Protein AF-A0A166M9Z1-F1 (afdb_monomer_lite)

Radius of gyration: 19.69 Å; chains: 1; bounding box: 48×35×63 Å

pLDDT: mean 79.57, std 14.93, range [31.48, 96.75]

Foldseek 3Di:
DQQAQEDEAEDQPPDPPVPPDDDPEPPLNHAEYEYEQYLECVVCLHYPVPRHQEYAYEHRLPDPRYYYDPSNLVSCQVQAFQEKEWEDDAPQFIKIWGAGPVRRIYIYGGHGNQRVQARPRQQNHQEYEYYNLVSQDPPNDDDERDARANHAYYAYEDQDLDLSQYEHHYANHAEYEYHHDHDPVDDPDQDALVSVLVSCVSHYNYQQLRYEYEYEPDDHDPVRLVVNVVRHVYYDYHHDPDDDPPPDPD

Secondary structure (DSSP, 8-state):
-TT--EEEEES--TT--PPSS--B---TT--EEEEEEESBSHHHHTB-TTT-SEEEEEE-TT-S--B--HHHHHHHHTS-EEEEEEEEETTTEEEEEEEETT--EEEEEEEEHHHHHT-TTGGG--EEEEE-GGGS-TTS---PPPP-TT--EEEEEESS-------EE-TT--EEEEEE---TT-------HHHHHHHHHHHEES-GGG-EEE-TT----HHHHHHHHHHSSEEE-SS-SSTT--S---

Sequence (250 aa):
FPQLRKLVFRGRTSRTSVPAASSFQAPPTLERLEFFDGVDTKFLDSVVHAAVPWVEVHFFKGSHRERMTRHTVQALSAQPAIRVHVHFEPNRRASLKLVDSGGRTRIYSVMFARECLQLPLFSQVTSMAITGLDNVLPGNEPGNFSEMPELEEISIVVQELAALGVGVPCPRLAVFELVISPEPNSILANVSSDDIQRFYDDTVVADPSAVLVRLPGLDLPPDVMADLVLYFADYDIGSSVVPSILPHCI

Organism: NCBI:txid1314781

Structure (mmCIF, N/CA/C/O backbone):
data_AF-A0A166M9Z1-F1
#
_entry.id   AF-A0A166M9Z1-F1
#
loop_
_atom_site.group_PDB
_atom_site.id
_atom_site.type_symbol
_atom_site.label_atom_id
_atom_site.label_alt_id
_atom_site.label_comp_id
_atom_site.label_asym_id
_atom_site.label_entity_id
_atom_site.label_seq_id
_atom_site.pdbx_PDB_ins_code
_atom_site.Cartn_x
_atom_site.Cartn_y
_atom_site.Cartn_z
_atom_site.occupancy
_atom_site.B_iso_or_equiv
_atom_site.auth_seq_id
_atom_site.auth_comp_id
_atom_site.auth_asym_id
_atom_site.auth_atom_id
_atom_site.pdbx_PDB_model_num
ATOM 1 N N . PHE A 1 1 ? -28.341 -0.062 22.622 1.00 59.53 1 PHE A N 1
ATOM 2 C CA . PHE A 1 1 ? -28.437 0.698 21.359 1.00 59.53 1 PHE A CA 1
ATOM 3 C C . PHE A 1 1 ? -28.689 -0.253 20.189 1.00 59.53 1 PHE A C 1
ATOM 5 O O . PHE A 1 1 ? -27.730 -0.718 19.588 1.00 59.53 1 PHE A O 1
ATOM 12 N N . PRO A 1 2 ? -29.947 -0.589 19.864 1.00 62.75 2 PRO A N 1
ATOM 13 C CA . PRO A 1 2 ? -30.245 -1.610 18.851 1.00 62.75 2 PRO A CA 1
ATOM 14 C C . PRO A 1 2 ? -29.847 -1.217 17.417 1.00 62.75 2 PRO A C 1
ATOM 16 O O . PRO A 1 2 ? -29.765 -2.080 16.558 1.00 62.75 2 PRO A O 1
ATOM 19 N N . GLN A 1 3 ? -29.587 0.069 17.155 1.00 83.06 3 GLN A N 1
ATOM 20 C CA . GLN A 1 3 ? -29.341 0.613 15.811 1.00 83.06 3 GLN A CA 1
ATOM 21 C C . GLN A 1 3 ? -28.029 1.409 15.697 1.00 83.06 3 GLN A C 1
ATOM 23 O O . GLN A 1 3 ? -27.866 2.190 14.764 1.00 83.06 3 GLN A O 1
ATOM 28 N N . LEU A 1 4 ? -27.100 1.282 16.652 1.00 82.38 4 LEU A N 1
ATOM 29 C CA . LEU A 1 4 ? -25.850 2.045 16.595 1.00 82.38 4 LEU A CA 1
ATOM 30 C C . LEU A 1 4 ? -24.963 1.523 15.459 1.00 82.38 4 LEU A C 1
ATOM 32 O O . LEU A 1 4 ? -24.309 0.504 15.626 1.00 82.38 4 LEU A O 1
ATOM 36 N N . ARG A 1 5 ? -24.933 2.244 14.333 1.00 88.19 5 ARG A N 1
ATOM 37 C CA . ARG A 1 5 ? -24.136 1.908 13.137 1.00 88.19 5 ARG A CA 1
ATOM 38 C C . ARG A 1 5 ? -22.760 2.566 13.124 1.00 88.19 5 ARG A C 1
ATOM 40 O O . ARG A 1 5 ? -21.807 1.994 12.608 1.00 88.19 5 ARG A O 1
ATOM 47 N N . LYS A 1 6 ? -22.646 3.760 13.711 1.00 90.75 6 LYS A N 1
ATOM 48 C CA . LYS A 1 6 ? -21.422 4.563 13.722 1.00 90.75 6 LYS A CA 1
ATOM 49 C C . LYS A 1 6 ? -21.138 5.092 15.119 1.00 90.75 6 LYS A C 1
ATOM 51 O O . LYS A 1 6 ? -22.034 5.629 15.768 1.00 90.75 6 LYS A O 1
ATOM 56 N N . LEU A 1 7 ? -19.888 4.985 15.547 1.00 86.75 7 LEU A N 1
ATOM 57 C CA . LEU A 1 7 ? -19.404 5.538 16.802 1.00 86.75 7 LEU A CA 1
ATOM 58 C C . LEU A 1 7 ? -18.185 6.416 16.531 1.00 86.75 7 LEU A C 1
ATOM 60 O O . LEU A 1 7 ? -17.245 5.988 15.868 1.00 86.75 7 LEU A O 1
ATOM 64 N N . VAL A 1 8 ? -18.223 7.650 17.031 1.00 87.50 8 VAL A N 1
ATOM 65 C CA . VAL A 1 8 ? -17.156 8.635 16.844 1.00 87.50 8 VAL A CA 1
ATOM 66 C C . VAL A 1 8 ? -16.648 9.073 18.203 1.00 87.50 8 VAL A C 1
ATOM 68 O O . VAL A 1 8 ? -17.415 9.571 19.026 1.00 87.50 8 VAL A O 1
ATOM 71 N N . PHE A 1 9 ? -15.347 8.935 18.409 1.00 82.06 9 PHE A N 1
ATOM 72 C CA . PHE A 1 9 ? -14.647 9.456 19.570 1.00 82.06 9 PHE A CA 1
ATOM 73 C C . PHE A 1 9 ? -13.738 10.599 19.137 1.00 82.06 9 PHE A C 1
ATOM 75 O O . PHE A 1 9 ? -12.937 10.457 18.215 1.00 82.06 9 PHE A O 1
ATOM 82 N N . ARG A 1 10 ? -13.861 11.742 19.813 1.00 79.12 10 ARG A N 1
ATOM 83 C CA . ARG A 1 10 ? -13.003 12.911 19.607 1.00 79.12 10 ARG A CA 1
ATOM 84 C C . ARG A 1 10 ? -12.429 13.341 20.943 1.00 79.12 10 ARG A C 1
ATOM 86 O O . ARG A 1 10 ? -13.187 13.552 21.889 1.00 79.12 10 ARG A O 1
ATOM 93 N N . GLY A 1 11 ? -11.115 13.501 21.020 1.00 63.12 11 GLY A N 1
ATOM 94 C CA . GLY A 1 11 ? -10.490 14.116 22.183 1.00 63.12 11 GLY A CA 1
ATOM 95 C C . GLY A 1 11 ? -9.017 13.779 22.316 1.00 63.12 11 GLY A C 1
ATOM 96 O O . GLY A 1 11 ? -8.605 12.653 22.060 1.00 63.12 11 GLY A O 1
ATOM 97 N N . ARG A 1 12 ? -8.234 14.752 22.801 1.00 59.22 12 ARG A N 1
ATOM 98 C CA . ARG A 1 12 ? -6.823 14.554 23.150 1.00 59.22 12 ARG A CA 1
ATOM 99 C C . ARG A 1 12 ? -6.716 13.552 24.293 1.00 59.22 12 ARG A C 1
ATOM 101 O O . ARG A 1 12 ? -6.798 13.922 25.466 1.00 59.22 12 ARG A O 1
ATOM 108 N N . THR A 1 13 ? -6.485 12.288 23.976 1.00 54.66 13 THR A N 1
ATOM 109 C CA . THR A 1 13 ? -6.240 11.247 24.977 1.00 54.66 13 THR A CA 1
ATOM 110 C C . THR A 1 13 ? -4.797 11.325 25.482 1.00 54.66 13 THR A C 1
ATOM 112 O O . THR A 1 13 ? -4.009 10.399 25.324 1.00 54.66 13 THR A O 1
ATOM 115 N N . SER A 1 14 ? -4.407 12.449 26.091 1.00 47.22 14 SER A N 1
ATOM 116 C CA . SER A 1 14 ? -3.073 12.603 26.696 1.00 47.22 14 SER A CA 1
ATOM 117 C C . SER A 1 14 ? -2.909 11.769 27.976 1.00 47.22 14 SER A C 1
ATOM 119 O O . SER A 1 14 ? -1.787 11.527 28.420 1.00 47.22 14 SER A O 1
ATOM 121 N N . ARG A 1 15 ? -4.026 11.326 28.576 1.00 45.59 15 ARG A N 1
ATOM 122 C CA . ARG A 1 15 ? -4.086 10.574 29.838 1.00 45.59 15 ARG A CA 1
ATOM 123 C C . ARG A 1 15 ? -5.240 9.574 29.882 1.00 45.59 15 ARG A C 1
ATOM 125 O O . ARG A 1 15 ? -5.974 9.504 30.863 1.00 45.59 15 ARG A O 1
ATOM 132 N N . THR A 1 16 ? -5.409 8.763 28.848 1.00 45.53 16 THR A N 1
ATOM 133 C CA . THR A 1 16 ? -6.217 7.550 28.995 1.00 45.53 16 THR A CA 1
ATOM 134 C C . THR A 1 16 ? -5.401 6.508 29.754 1.00 45.53 16 THR A C 1
ATOM 136 O O . THR A 1 16 ? -4.854 5.560 29.195 1.00 45.53 16 THR A O 1
ATOM 139 N N . SER A 1 17 ? -5.364 6.643 31.079 1.00 43.38 17 SER A N 1
ATOM 140 C CA . SER A 1 17 ? -5.440 5.462 31.936 1.00 43.38 17 SER A CA 1
ATOM 141 C C . SER A 1 17 ? -6.844 4.874 31.762 1.00 43.38 17 SER A C 1
ATOM 143 O O . SER A 1 17 ? -7.670 4.934 32.668 1.00 43.38 17 SER A O 1
ATOM 145 N N . VAL A 1 18 ? -7.159 4.391 30.554 1.00 45.62 18 VAL A N 1
ATOM 146 C CA . VAL A 1 18 ? -8.272 3.461 30.389 1.00 45.62 18 VAL A CA 1
ATOM 147 C C . VAL A 1 18 ? -7.838 2.262 31.225 1.00 45.62 18 VAL A C 1
ATOM 149 O O . VAL A 1 18 ? -6.736 1.757 30.985 1.00 45.62 18 VAL A O 1
ATOM 152 N N . PRO A 1 19 ? -8.594 1.885 32.269 1.00 42.00 19 PRO A N 1
ATOM 153 C CA . PRO A 1 19 ? -8.246 0.730 33.075 1.00 42.00 19 PRO A CA 1
ATOM 154 C C . PRO A 1 19 ? -8.015 -0.438 32.120 1.00 42.00 19 PRO A C 1
ATOM 156 O O . PRO A 1 19 ? -8.837 -0.695 31.239 1.00 42.00 19 PRO A O 1
ATOM 159 N N . ALA A 1 20 ? -6.857 -1.083 32.228 1.00 42.12 20 ALA A N 1
ATOM 160 C CA . ALA A 1 20 ? -6.602 -2.282 31.457 1.00 42.12 20 ALA A CA 1
ATOM 161 C C . ALA A 1 20 ? -7.693 -3.321 31.775 1.00 42.12 20 ALA A C 1
ATOM 163 O O . ALA A 1 20 ? -8.049 -3.504 32.937 1.00 42.12 20 ALA A O 1
ATOM 164 N N . ALA A 1 21 ? -8.150 -3.999 30.718 1.00 41.72 21 ALA A N 1
ATOM 165 C CA . ALA A 1 21 ? -9.112 -5.102 30.673 1.00 41.72 21 ALA A CA 1
ATOM 166 C C . ALA A 1 21 ? -10.618 -4.747 30.748 1.00 41.72 21 ALA A C 1
ATOM 168 O O . ALA A 1 21 ? -11.168 -4.440 31.799 1.00 41.72 21 ALA A O 1
ATOM 169 N N . SER A 1 22 ? -11.296 -4.978 29.609 1.00 46.09 22 SER A N 1
ATOM 170 C CA . SER A 1 22 ? -12.754 -5.103 29.391 1.00 46.09 22 SER A CA 1
ATOM 171 C C . SER A 1 22 ? -13.584 -3.819 29.591 1.00 46.09 22 SER A C 1
ATOM 173 O O . SER A 1 22 ? -13.623 -3.225 30.656 1.00 46.09 22 SER A O 1
ATOM 175 N N . SER A 1 23 ? -14.347 -3.322 28.614 1.00 56.75 23 SER A N 1
ATOM 176 C CA . SER A 1 23 ? -15.583 -3.990 28.181 1.00 56.75 23 SER A CA 1
ATOM 177 C C . SER A 1 23 ? -16.360 -3.165 27.134 1.00 56.75 23 SER A C 1
ATOM 179 O O . SER A 1 23 ? -17.592 -3.161 27.150 1.00 56.75 23 SER A O 1
ATOM 181 N N . PHE A 1 24 ? -15.699 -2.465 26.196 1.00 64.31 24 PHE A N 1
ATOM 182 C CA . PHE A 1 24 ? -16.458 -1.989 25.033 1.00 64.31 24 PHE A CA 1
ATOM 183 C C . PHE A 1 24 ? -16.720 -3.169 24.093 1.00 64.31 24 PHE A C 1
ATOM 185 O O . PHE A 1 24 ? -15.973 -3.443 23.152 1.00 64.31 24 PHE A O 1
ATOM 192 N N . GLN A 1 25 ? -17.796 -3.899 24.379 1.00 70.56 25 GLN A N 1
ATOM 193 C CA . GLN A 1 25 ? -18.381 -4.823 23.425 1.00 70.56 25 GLN A CA 1
ATOM 194 C C . GLN A 1 25 ? -19.093 -3.986 22.369 1.00 70.56 25 GLN A C 1
ATOM 196 O O . GLN A 1 25 ? -20.186 -3.465 22.603 1.00 70.56 25 GLN A O 1
ATOM 201 N N . ALA A 1 26 ? -18.434 -3.825 21.220 1.00 72.94 26 ALA A N 1
ATOM 202 C CA . ALA A 1 26 ? -19.067 -3.247 20.049 1.00 72.94 26 ALA A CA 1
ATOM 203 C C . ALA A 1 26 ? -20.385 -3.998 19.800 1.00 72.94 26 ALA A C 1
ATOM 205 O O . ALA A 1 26 ? -20.365 -5.231 19.712 1.00 72.94 26 ALA A O 1
ATOM 206 N N . PRO A 1 27 ? -21.536 -3.305 19.738 1.00 79.44 27 PRO A N 1
ATOM 207 C CA . PRO A 1 27 ? -22.777 -3.982 19.413 1.00 79.44 27 PRO A CA 1
ATOM 208 C C . PRO A 1 27 ? -22.642 -4.603 18.015 1.00 79.44 27 PRO A C 1
ATOM 210 O O . PRO A 1 27 ? -21.972 -4.020 17.164 1.00 79.44 27 PRO A O 1
ATOM 213 N N . PRO A 1 28 ? -23.300 -5.742 17.735 1.00 81.81 28 PRO A N 1
ATOM 214 C CA . PRO A 1 28 ? -23.196 -6.420 16.438 1.00 81.81 28 PRO A CA 1
ATOM 215 C C . PRO A 1 28 ? -23.697 -5.565 15.263 1.00 81.81 28 PRO A C 1
ATOM 217 O O . PRO A 1 28 ? -23.468 -5.897 14.108 1.00 81.81 28 PRO A O 1
ATOM 220 N N . THR A 1 29 ? -24.396 -4.467 15.553 1.00 86.44 29 THR A N 1
ATOM 221 C CA . THR A 1 29 ? -24.865 -3.488 14.572 1.00 86.44 29 THR A CA 1
ATOM 222 C C . THR A 1 29 ? -23.859 -2.377 14.272 1.00 86.44 29 THR A C 1
ATOM 224 O O . THR A 1 29 ? -24.122 -1.583 13.372 1.00 86.44 29 THR A O 1
ATOM 227 N N . LEU A 1 30 ? -22.728 -2.302 14.986 1.00 87.69 30 LEU A N 1
ATOM 228 C CA . LEU A 1 30 ? -21.706 -1.280 14.769 1.00 87.69 30 LEU A CA 1
ATOM 229 C C . LEU A 1 30 ? -20.893 -1.592 13.512 1.00 87.69 30 LEU A C 1
ATOM 231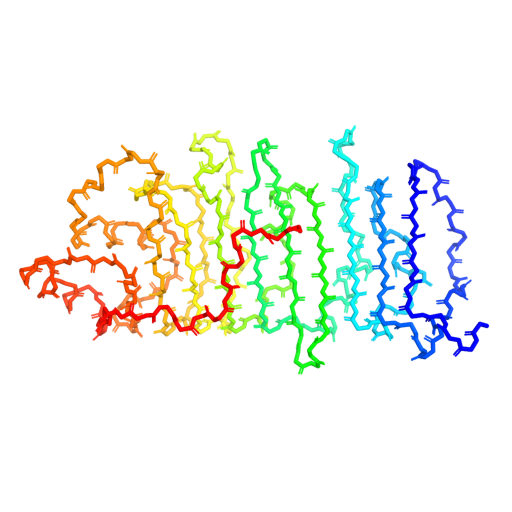 O O . LEU A 1 30 ? -20.112 -2.537 13.476 1.00 87.69 30 LEU A O 1
ATOM 235 N N . GLU A 1 31 ? -21.041 -0.747 12.500 1.00 90.62 31 GLU A N 1
ATOM 236 C CA . GLU A 1 31 ? -20.363 -0.878 11.210 1.00 90.62 31 GLU A CA 1
ATOM 237 C C . GLU A 1 31 ? -19.078 -0.052 11.150 1.00 90.62 31 GLU A C 1
ATOM 239 O O . GLU A 1 31 ? -18.106 -0.469 10.519 1.00 90.62 31 GLU A O 1
ATOM 244 N N . ARG A 1 32 ? -19.067 1.112 11.816 1.00 91.31 32 ARG A N 1
ATOM 245 C CA . ARG A 1 32 ? -17.982 2.093 11.729 1.00 91.31 32 ARG A CA 1
ATOM 246 C C . ARG A 1 32 ? -17.581 2.661 13.085 1.00 91.31 32 ARG A C 1
ATOM 248 O O . ARG A 1 32 ? -18.421 3.153 13.840 1.00 91.31 32 ARG A O 1
ATOM 255 N N . LEU A 1 33 ? -16.281 2.656 13.355 1.00 89.38 33 LEU A N 1
ATOM 256 C CA . LEU A 1 33 ? -15.657 3.286 14.513 1.00 89.38 33 LEU A CA 1
ATOM 257 C C . LEU A 1 33 ? -14.614 4.301 14.043 1.00 89.38 33 LEU A C 1
ATOM 259 O O . LEU A 1 33 ? -13.686 3.938 13.328 1.00 89.38 33 LEU A O 1
ATOM 263 N N . GLU A 1 34 ? -14.749 5.551 14.468 1.00 89.69 34 GLU A N 1
ATOM 264 C CA . GLU A 1 34 ? -13.791 6.617 14.165 1.00 89.69 34 GLU A CA 1
ATOM 265 C C . GLU A 1 34 ? -13.207 7.185 15.455 1.00 89.69 34 GLU A C 1
ATOM 267 O O . GLU A 1 34 ? -13.943 7.503 16.397 1.00 89.69 34 GLU A O 1
ATOM 272 N N . PHE A 1 35 ? -11.891 7.348 15.488 1.00 86.50 35 PHE A N 1
ATOM 273 C CA . PHE A 1 35 ? -11.167 7.929 16.607 1.00 86.50 35 PHE A CA 1
ATOM 274 C C . PHE A 1 35 ? -10.281 9.078 16.128 1.00 86.50 35 PHE A C 1
ATOM 276 O O . PHE A 1 35 ? -9.377 8.880 15.323 1.00 86.50 35 PHE A O 1
ATOM 283 N N . PHE A 1 36 ? -10.541 10.282 16.632 1.00 85.50 36 PHE A N 1
ATOM 284 C CA . PHE A 1 36 ? -9.834 11.503 16.253 1.00 85.50 36 PHE A CA 1
ATOM 285 C C . PHE A 1 36 ? -9.022 12.074 17.412 1.00 85.50 36 PHE A C 1
ATOM 287 O O . PHE A 1 36 ? -9.448 12.021 18.570 1.00 85.50 36 PHE A O 1
ATOM 294 N N . ASP A 1 37 ? -7.900 12.704 17.059 1.00 79.62 37 ASP A N 1
ATOM 295 C CA . ASP A 1 37 ? -6.966 13.362 17.978 1.00 79.62 37 ASP A CA 1
ATOM 296 C C . ASP A 1 37 ? -6.363 12.407 19.023 1.00 79.62 37 ASP A C 1
ATOM 298 O O . ASP A 1 37 ? -6.013 12.801 20.143 1.00 79.62 37 ASP A O 1
ATOM 302 N N . GLY A 1 38 ? -6.214 11.139 18.637 1.00 75.38 38 GLY A N 1
ATOM 303 C CA . GLY A 1 38 ? -5.582 10.109 19.447 1.00 75.38 38 GLY A CA 1
ATOM 304 C C . GLY A 1 38 ? -4.067 10.268 19.498 1.00 75.38 38 GLY A C 1
ATOM 305 O O . GLY A 1 38 ? -3.425 10.547 18.490 1.00 75.38 38 GLY A O 1
ATOM 306 N N . VAL A 1 39 ? -3.467 10.059 20.670 1.00 77.62 39 VAL A N 1
ATOM 307 C CA . VAL A 1 39 ? -1.996 9.980 20.786 1.00 77.62 39 VAL A CA 1
ATOM 308 C C . VAL A 1 39 ? -1.492 8.555 20.535 1.00 77.62 39 VAL A C 1
ATOM 310 O O . VAL A 1 39 ? -0.362 8.377 20.103 1.00 77.62 39 VAL A O 1
ATOM 313 N N . ASP A 1 40 ? -2.311 7.537 20.796 1.00 77.62 40 ASP A N 1
ATOM 314 C CA . ASP A 1 40 ? -2.008 6.131 20.527 1.00 77.62 40 ASP A CA 1
ATOM 315 C C . ASP A 1 40 ? -3.298 5.337 20.249 1.00 77.62 40 ASP A C 1
ATOM 317 O O . ASP A 1 40 ? -4.405 5.873 20.335 1.00 77.62 40 ASP A O 1
ATOM 321 N N . THR A 1 41 ? -3.167 4.052 19.917 1.00 79.62 41 THR A N 1
ATOM 322 C CA . THR A 1 41 ? -4.307 3.153 19.667 1.00 79.62 41 THR A CA 1
ATOM 323 C C . THR A 1 41 ? -4.790 2.397 20.911 1.00 79.62 41 THR A C 1
ATOM 325 O O . THR A 1 41 ? -5.536 1.435 20.773 1.00 79.62 41 THR A O 1
ATOM 328 N N . LYS A 1 42 ? -4.449 2.800 22.148 1.00 78.31 42 LYS A N 1
ATOM 329 C CA . LYS A 1 42 ? -4.868 2.048 23.359 1.00 78.31 42 LYS A CA 1
ATOM 330 C C . LYS A 1 42 ? -6.375 1.886 23.492 1.00 78.31 42 LYS A C 1
ATOM 332 O O . LYS A 1 42 ? -6.847 0.900 24.046 1.00 78.31 42 LYS A O 1
ATOM 337 N N . PHE A 1 43 ? -7.138 2.862 23.003 1.00 75.69 43 PHE A N 1
ATOM 338 C CA . PHE A 1 43 ? -8.591 2.754 22.959 1.00 75.69 43 PHE A CA 1
ATOM 339 C C . PHE A 1 43 ? -9.033 1.520 22.155 1.00 75.69 43 PHE A C 1
ATOM 341 O O . PHE A 1 43 ? -9.909 0.776 22.595 1.00 75.69 43 PHE A O 1
ATOM 348 N N . LEU A 1 44 ? -8.366 1.253 21.031 1.00 76.75 44 LEU A N 1
ATOM 349 C CA . LEU A 1 44 ? -8.626 0.093 20.188 1.00 76.75 44 LEU A CA 1
ATOM 350 C C . LEU A 1 44 ? -8.277 -1.230 20.872 1.00 76.75 44 LEU A C 1
ATOM 352 O O . LEU A 1 44 ? -8.971 -2.210 20.638 1.00 76.75 44 LEU A O 1
ATOM 356 N N . ASP A 1 45 ? -7.289 -1.251 21.771 1.00 74.44 45 ASP A N 1
ATOM 357 C CA . ASP A 1 45 ? -6.959 -2.447 22.564 1.00 74.44 45 ASP A CA 1
ATOM 358 C C . ASP A 1 45 ? -8.106 -2.862 23.503 1.00 74.44 45 ASP A C 1
ATOM 360 O O . ASP A 1 45 ? -8.207 -4.020 23.904 1.00 74.44 45 ASP A O 1
ATOM 364 N N . SER A 1 46 ? -8.977 -1.913 23.866 1.00 67.50 46 SER A N 1
ATOM 365 C CA . SER A 1 46 ? -10.163 -2.157 24.700 1.00 67.50 46 SER A CA 1
ATOM 366 C C . SER A 1 46 ? -11.426 -2.491 23.898 1.00 67.50 46 SER A C 1
ATOM 368 O O . SER A 1 46 ? -12.433 -2.913 24.475 1.00 67.50 46 SER A O 1
ATOM 370 N N . VAL A 1 47 ? -11.374 -2.308 22.577 1.00 68.75 47 VAL A N 1
ATOM 371 C CA . VAL A 1 47 ? -12.450 -2.611 21.632 1.00 68.75 47 VAL A CA 1
ATOM 372 C C . VAL A 1 47 ? -12.157 -3.977 21.021 1.00 68.75 47 VAL A C 1
ATOM 374 O O . VAL A 1 47 ? -11.012 -4.308 20.726 1.00 68.75 47 VAL A O 1
ATOM 377 N N . VAL A 1 48 ? -13.186 -4.789 20.777 1.00 67.88 48 VAL A N 1
ATOM 378 C CA . VAL A 1 48 ? -12.999 -6.022 20.001 1.00 67.88 48 VAL A CA 1
ATOM 379 C C . VAL A 1 48 ? -12.662 -5.632 18.562 1.00 67.88 48 VAL A C 1
ATOM 381 O O . VAL A 1 48 ? -13.551 -5.419 17.738 1.00 67.88 48 VAL A O 1
ATOM 384 N N . HIS A 1 49 ? -11.364 -5.526 18.271 1.00 61.81 49 HIS A N 1
ATOM 385 C CA . HIS A 1 49 ? -10.817 -5.047 17.002 1.00 61.81 49 HIS A CA 1
ATOM 386 C C . HIS A 1 49 ? -11.390 -5.794 15.794 1.00 61.81 49 HIS A C 1
ATOM 388 O O . HIS A 1 49 ? -11.528 -5.229 14.716 1.00 61.81 49 HIS A O 1
ATOM 394 N N . ALA A 1 50 ? -11.758 -7.061 15.988 1.00 63.66 50 ALA A N 1
ATOM 395 C CA . ALA A 1 50 ? -12.329 -7.924 14.967 1.00 63.66 50 ALA A CA 1
ATOM 396 C C . ALA A 1 50 ? -13.821 -7.675 14.675 1.00 63.66 50 ALA A C 1
ATOM 398 O O . ALA A 1 50 ? -14.281 -8.045 13.597 1.00 63.66 50 ALA A O 1
ATOM 399 N N . ALA A 1 51 ? -14.573 -7.091 15.613 1.00 74.50 51 ALA A N 1
ATOM 400 C CA . ALA A 1 51 ? -16.035 -7.043 15.557 1.00 74.50 51 ALA A CA 1
ATOM 401 C C . ALA A 1 51 ? -16.583 -5.911 14.675 1.00 74.50 51 ALA A C 1
ATOM 403 O O . ALA A 1 51 ? -17.712 -6.006 14.208 1.00 74.50 51 ALA A O 1
ATOM 404 N N . VAL A 1 52 ? -15.800 -4.852 14.447 1.00 86.38 52 VAL A N 1
ATOM 405 C CA . VAL A 1 52 ? -16.236 -3.682 13.670 1.00 86.38 52 VAL A CA 1
ATOM 406 C C . VAL A 1 52 ? -15.691 -3.777 12.239 1.00 86.38 52 VAL A C 1
ATOM 408 O O . VAL A 1 52 ? -14.472 -3.866 12.070 1.00 86.38 52 VAL A O 1
ATOM 411 N N . PRO A 1 53 ? -16.534 -3.748 11.193 1.00 89.12 53 PRO A N 1
ATOM 412 C CA . PRO A 1 53 ? -16.088 -3.803 9.801 1.00 89.12 53 PRO A CA 1
ATOM 413 C C . PRO A 1 53 ? -15.136 -2.671 9.407 1.00 89.12 53 PRO A C 1
ATOM 415 O O . PRO A 1 53 ? -14.111 -2.938 8.781 1.00 89.12 53 PRO A O 1
ATOM 418 N N . TRP A 1 54 ? -15.411 -1.435 9.827 1.00 91.50 54 TRP A N 1
ATOM 419 C CA . TRP A 1 54 ? -14.608 -0.254 9.505 1.00 91.50 54 TRP A CA 1
ATOM 420 C C . TRP A 1 54 ? -14.073 0.421 10.767 1.00 91.50 54 TRP A C 1
ATOM 422 O O . TRP A 1 54 ? -14.849 0.850 11.623 1.00 91.50 54 TRP A O 1
ATOM 432 N N . VAL A 1 55 ? -12.754 0.571 10.870 1.00 89.75 55 VAL A N 1
ATOM 433 C CA . VAL A 1 55 ? -12.114 1.340 11.949 1.00 89.75 55 VAL A CA 1
ATOM 434 C C . VAL A 1 55 ? -11.180 2.369 11.343 1.00 89.75 55 VAL A C 1
ATOM 436 O O . VAL A 1 55 ? -10.389 2.048 10.463 1.00 89.75 55 VAL A O 1
ATOM 439 N N . GLU A 1 56 ? -11.252 3.590 11.845 1.00 90.50 56 GLU A N 1
ATOM 440 C CA . GLU A 1 56 ? -10.449 4.710 11.383 1.00 90.50 56 GLU A CA 1
ATOM 441 C C . GLU A 1 56 ? -9.879 5.471 12.578 1.00 90.50 56 GLU A C 1
ATOM 443 O O . GLU A 1 56 ? -10.587 5.775 13.542 1.00 90.50 56 GLU A O 1
ATOM 448 N N . VAL A 1 57 ? -8.579 5.738 12.531 1.00 87.81 57 VAL A N 1
ATOM 449 C CA . VAL A 1 57 ? -7.829 6.423 13.578 1.00 87.81 57 VAL A CA 1
ATOM 450 C C . VAL A 1 57 ? -7.045 7.561 12.957 1.00 87.81 57 VAL A C 1
ATOM 452 O O . VAL A 1 57 ? -6.167 7.333 12.131 1.00 87.81 57 VAL A O 1
ATOM 455 N N . HIS A 1 58 ? -7.301 8.776 13.423 1.00 86.81 58 HIS A N 1
ATOM 456 C CA . HIS A 1 58 ? -6.522 9.953 13.074 1.00 86.81 58 HIS A CA 1
ATOM 457 C C . HIS A 1 58 ? -5.663 10.346 14.270 1.00 86.81 58 HIS A C 1
ATOM 459 O O . HIS A 1 58 ? -6.177 10.799 15.304 1.00 86.81 58 HIS A O 1
ATOM 465 N N . PHE A 1 59 ? -4.350 10.166 14.132 1.00 82.94 59 PHE A N 1
ATOM 466 C CA . PHE A 1 59 ? -3.415 10.548 15.178 1.00 82.94 59 PHE A CA 1
ATOM 467 C C . PHE A 1 59 ? -3.307 12.073 15.297 1.00 82.94 59 PHE A C 1
ATOM 469 O O . PHE A 1 59 ? -3.387 12.824 14.321 1.00 82.94 59 PHE A O 1
ATOM 476 N N . PHE A 1 60 ? -3.116 12.547 16.525 1.00 79.38 60 PHE A N 1
ATOM 477 C CA . PHE A 1 60 ? -2.924 13.962 16.806 1.00 79.38 60 PHE A CA 1
ATOM 478 C C . PHE A 1 60 ? -1.555 14.432 16.297 1.00 79.38 60 PHE A C 1
ATOM 480 O O . PHE A 1 60 ? -0.544 14.134 16.922 1.00 79.38 60 PHE A O 1
ATOM 487 N N . LYS A 1 61 ? -1.548 15.251 15.234 1.00 73.56 61 LYS A N 1
ATOM 488 C CA . LYS A 1 61 ? -0.357 15.803 14.544 1.00 73.56 61 LYS A CA 1
ATOM 489 C C . LYS A 1 61 ? 0.717 16.429 15.446 1.00 73.56 61 LYS A C 1
ATOM 491 O O . LYS A 1 61 ? 1.875 16.502 15.043 1.00 73.56 61 LYS A O 1
ATOM 496 N N . GLY A 1 62 ? 0.324 16.953 16.608 1.00 70.19 62 GLY A N 1
ATOM 497 C CA . GLY A 1 62 ? 1.200 17.694 17.519 1.00 70.19 62 GLY A CA 1
ATOM 498 C C . GLY A 1 62 ? 1.890 16.844 18.587 1.00 70.19 62 GLY A C 1
ATOM 499 O O . GLY A 1 62 ? 2.385 17.409 19.562 1.00 70.19 62 GLY A O 1
ATOM 500 N N . SER A 1 63 ? 1.864 15.515 18.481 1.00 65.12 63 SER A N 1
ATOM 501 C CA . SER A 1 63 ? 2.583 14.631 19.395 1.00 65.12 63 SER A CA 1
ATOM 502 C C . SER A 1 63 ? 3.928 14.198 18.781 1.00 65.12 63 SER A C 1
ATOM 504 O O . SER A 1 63 ? 4.239 14.450 17.624 1.00 65.12 63 SER A O 1
ATOM 506 N N . HIS A 1 64 ? 4.782 13.593 19.601 1.00 64.19 64 HIS A N 1
ATOM 507 C CA . HIS A 1 64 ? 5.959 12.840 19.139 1.00 64.19 64 HIS A CA 1
ATOM 508 C C . HIS A 1 64 ? 5.873 11.370 19.564 1.00 64.19 64 HIS A C 1
ATOM 510 O O . HIS A 1 64 ? 6.861 10.640 19.570 1.00 64.19 64 HIS A O 1
ATOM 516 N N . ARG A 1 65 ? 4.695 10.960 20.039 1.00 61.81 65 ARG A N 1
ATOM 517 C CA . ARG A 1 65 ? 4.405 9.630 20.580 1.00 61.81 65 ARG A CA 1
ATOM 518 C C . ARG A 1 65 ? 3.273 8.944 19.819 1.00 61.81 65 ARG A C 1
ATOM 520 O O . ARG A 1 65 ? 2.725 7.988 20.360 1.00 61.81 65 ARG A O 1
ATOM 527 N N . GLU A 1 66 ? 2.902 9.450 18.639 1.00 63.78 66 GLU A N 1
ATOM 528 C CA . GLU A 1 66 ? 1.912 8.814 17.767 1.00 63.78 66 GLU A CA 1
ATOM 529 C C . GLU A 1 66 ? 2.391 7.421 17.425 1.00 63.78 66 GLU A C 1
ATOM 531 O O . GLU A 1 66 ? 3.388 7.281 16.725 1.00 63.78 66 GLU A O 1
ATOM 536 N N . ARG A 1 67 ? 1.706 6.412 17.960 1.00 68.81 67 ARG A N 1
ATOM 537 C CA . ARG A 1 67 ? 2.068 5.028 17.697 1.00 68.81 67 ARG A CA 1
ATOM 538 C C . ARG A 1 67 ? 0.886 4.093 17.755 1.00 68.81 67 ARG A C 1
ATOM 540 O O . ARG A 1 67 ? -0.040 4.270 18.560 1.00 68.81 67 ARG A O 1
ATOM 547 N N . MET A 1 68 ? 0.983 3.031 16.977 1.00 84.00 68 MET A N 1
ATOM 548 C CA . MET A 1 68 ? 0.185 1.841 17.208 1.00 84.00 68 MET A CA 1
ATOM 549 C C . MET A 1 68 ? 0.713 1.145 18.464 1.00 84.00 68 MET A C 1
ATOM 551 O O . MET A 1 68 ? 1.917 0.996 18.686 1.00 84.00 68 MET A O 1
ATOM 555 N N . THR A 1 69 ? -0.183 0.735 19.350 1.00 84.19 69 THR A N 1
ATOM 556 C CA . THR A 1 69 ? 0.206 -0.067 20.508 1.00 84.19 69 THR A CA 1
ATOM 557 C C . THR A 1 69 ? 0.596 -1.471 20.056 1.00 84.19 69 THR A C 1
ATOM 559 O O . THR A 1 69 ? 0.128 -1.983 19.038 1.00 84.19 69 THR A O 1
ATOM 562 N N . ARG A 1 70 ? 1.428 -2.147 20.857 1.00 84.06 70 ARG A N 1
ATOM 563 C CA . ARG A 1 70 ? 1.823 -3.538 20.583 1.00 84.06 70 ARG A CA 1
ATOM 564 C C . ARG A 1 70 ? 0.619 -4.474 20.453 1.00 84.06 70 ARG A C 1
ATOM 566 O O . ARG A 1 70 ? 0.653 -5.371 19.624 1.00 84.06 70 ARG A O 1
ATOM 573 N N . HIS A 1 71 ? -0.433 -4.258 21.243 1.00 82.69 71 HIS A N 1
ATOM 574 C CA . HIS A 1 71 ? -1.651 -5.067 21.186 1.00 82.69 71 HIS A CA 1
ATOM 575 C C . HIS A 1 71 ? -2.437 -4.843 19.895 1.00 82.69 71 HIS A C 1
ATOM 577 O O . HIS A 1 71 ? -2.841 -5.820 19.271 1.00 82.69 71 HIS A O 1
ATOM 583 N N . THR A 1 72 ? -2.588 -3.593 19.446 1.00 84.75 72 THR A N 1
ATOM 584 C CA . THR A 1 72 ? -3.208 -3.297 18.148 1.00 84.75 72 THR A CA 1
ATOM 585 C C . THR A 1 72 ? -2.422 -3.956 17.012 1.00 84.75 72 THR A C 1
ATOM 587 O O . THR A 1 72 ? -3.019 -4.608 16.160 1.00 84.75 72 THR A O 1
ATOM 590 N N . VAL A 1 73 ? -1.086 -3.866 17.028 1.00 85.75 73 VAL A N 1
ATOM 591 C CA . VAL A 1 73 ? -0.231 -4.540 16.034 1.00 85.75 73 VAL A CA 1
ATOM 592 C C . VAL A 1 73 ? -0.430 -6.058 16.075 1.00 85.75 73 VAL A C 1
ATOM 594 O O . VAL A 1 73 ? -0.681 -6.657 15.039 1.00 85.75 73 VAL A O 1
ATOM 597 N N . GLN A 1 74 ? -0.412 -6.684 17.255 1.00 83.69 74 GLN A N 1
ATOM 598 C CA . GLN A 1 74 ? -0.666 -8.126 17.398 1.00 83.69 74 GLN A CA 1
ATOM 599 C C . GLN A 1 74 ? -2.048 -8.539 16.876 1.00 83.69 74 GLN A C 1
ATOM 601 O O . GLN A 1 74 ? -2.171 -9.565 16.211 1.00 83.69 74 GLN A O 1
ATOM 606 N N . ALA A 1 75 ? -3.085 -7.747 17.158 1.00 81.06 75 ALA A N 1
ATOM 607 C CA . ALA A 1 75 ? -4.441 -8.017 16.692 1.00 81.06 75 ALA A CA 1
ATOM 608 C C . ALA A 1 75 ? -4.544 -7.947 15.162 1.00 81.06 75 ALA A C 1
ATOM 610 O O . ALA A 1 75 ? -5.217 -8.779 14.557 1.00 81.06 75 ALA A O 1
ATOM 611 N N . LEU A 1 76 ? -3.856 -6.986 14.541 1.00 82.25 76 LEU A N 1
ATOM 612 C CA . LEU A 1 76 ? -3.766 -6.877 13.086 1.00 82.25 76 LEU A CA 1
ATOM 613 C C . LEU A 1 76 ? -2.923 -8.007 12.481 1.00 82.25 76 LEU A C 1
ATOM 615 O O . LEU A 1 76 ? -3.306 -8.556 11.459 1.00 82.25 76 LEU 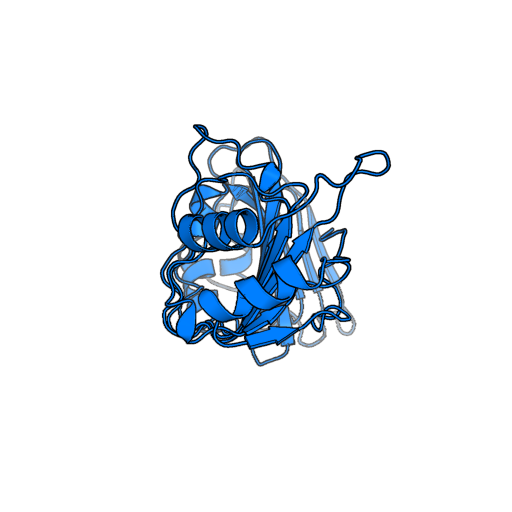A O 1
ATOM 619 N N . SER A 1 77 ? -1.831 -8.427 13.125 1.00 81.56 77 SER A N 1
ATOM 620 C CA . SER A 1 77 ? -1.044 -9.587 12.676 1.00 81.56 77 SER A CA 1
ATOM 621 C C . SER A 1 77 ? -1.840 -10.896 12.738 1.00 81.56 77 SER A C 1
ATOM 623 O O . SER A 1 77 ? -1.640 -11.773 11.905 1.00 81.56 77 SER A O 1
ATOM 625 N N . ALA A 1 78 ? -2.744 -11.043 13.712 1.00 79.88 78 ALA A N 1
ATOM 626 C CA . ALA A 1 78 ? -3.626 -12.207 13.826 1.00 79.88 78 ALA A CA 1
ATOM 627 C C . ALA A 1 78 ? -4.757 -12.216 12.780 1.00 79.88 78 ALA A C 1
ATOM 629 O O . ALA A 1 78 ? -5.400 -13.245 12.572 1.00 79.88 78 ALA A O 1
ATOM 630 N N . GLN A 1 79 ? -5.029 -11.070 12.154 1.00 78.56 79 GLN A N 1
ATOM 631 C CA . GLN A 1 79 ? -6.038 -10.885 11.110 1.00 78.56 79 GLN A CA 1
ATOM 632 C C . GLN A 1 79 ? -5.404 -10.128 9.940 1.00 78.56 79 GLN A C 1
ATOM 634 O O . GLN A 1 79 ? -5.689 -8.947 9.733 1.00 78.56 79 GLN A O 1
ATOM 639 N N . PRO A 1 80 ? -4.486 -10.807 9.239 1.00 77.88 80 PRO A N 1
ATOM 640 C CA . PRO A 1 80 ? -3.549 -10.194 8.317 1.00 77.88 80 PRO A CA 1
ATOM 641 C C . PRO A 1 80 ? -4.269 -9.457 7.191 1.00 77.88 80 PRO A C 1
ATOM 643 O O . PRO A 1 80 ? -5.267 -9.930 6.639 1.00 77.88 80 PRO A O 1
ATOM 646 N N . ALA A 1 81 ? -3.740 -8.284 6.847 1.00 82.94 81 ALA A N 1
ATOM 647 C CA . ALA A 1 81 ? -4.183 -7.554 5.675 1.00 82.94 81 ALA A CA 1
ATOM 648 C C . ALA A 1 81 ? -3.731 -8.301 4.417 1.00 82.94 81 ALA A C 1
ATOM 650 O O . ALA A 1 81 ? -2.575 -8.698 4.320 1.00 82.94 81 ALA A O 1
ATOM 651 N N . ILE A 1 82 ? -4.633 -8.445 3.452 1.00 88.44 82 ILE A N 1
ATOM 652 C CA . ILE A 1 82 ? -4.306 -8.967 2.117 1.00 88.44 82 ILE A CA 1
ATOM 653 C C . ILE A 1 82 ? -4.020 -7.832 1.134 1.00 88.44 82 ILE A C 1
ATOM 655 O O . ILE A 1 82 ? -3.306 -8.034 0.152 1.00 88.44 82 ILE A O 1
ATOM 659 N N . ARG A 1 83 ? -4.578 -6.643 1.407 1.00 90.56 83 ARG A N 1
ATOM 660 C CA . ARG A 1 83 ? -4.407 -5.429 0.611 1.00 90.56 83 ARG A CA 1
ATOM 661 C C . ARG A 1 83 ? -4.008 -4.263 1.494 1.00 90.56 83 ARG A C 1
ATOM 663 O O . ARG A 1 83 ? -4.616 -4.044 2.548 1.00 90.56 83 ARG A O 1
ATOM 670 N N . VAL A 1 84 ? -3.032 -3.494 1.035 1.00 91.62 84 VAL A N 1
ATOM 671 C CA . VAL A 1 84 ? -2.519 -2.327 1.753 1.00 91.62 84 VAL A CA 1
ATOM 672 C C . VAL A 1 84 ? -2.437 -1.128 0.828 1.00 91.62 84 VAL A C 1
ATOM 674 O O . VAL A 1 84 ? -2.016 -1.243 -0.314 1.00 91.62 84 VAL A O 1
ATOM 677 N N . HIS A 1 85 ? -2.798 0.044 1.334 1.00 91.62 85 HIS A N 1
ATOM 678 C CA . HIS A 1 85 ? -2.482 1.314 0.695 1.00 91.62 85 HIS A CA 1
ATOM 679 C C . HIS A 1 85 ? -1.720 2.191 1.680 1.00 91.62 85 HIS A C 1
ATOM 681 O O . HIS A 1 85 ? -2.188 2.433 2.794 1.00 91.62 85 HIS A O 1
ATOM 687 N N . VAL A 1 86 ? -0.544 2.649 1.260 1.00 91.31 86 VAL A N 1
ATOM 688 C CA . VAL A 1 86 ? 0.270 3.626 1.979 1.00 91.31 86 VAL A CA 1
ATOM 689 C C . VAL A 1 86 ? 0.256 4.941 1.213 1.00 91.31 86 VAL A C 1
ATOM 691 O O . VAL A 1 86 ? 0.544 4.996 0.017 1.00 91.31 86 VAL A O 1
ATOM 694 N N . HIS A 1 87 ? -0.070 6.017 1.913 1.00 90.62 87 HIS A N 1
ATOM 695 C CA . HIS A 1 87 ? 0.061 7.374 1.413 1.00 90.62 87 HIS A CA 1
ATOM 696 C C . HIS A 1 87 ? 1.082 8.124 2.257 1.00 90.62 87 HIS A C 1
ATOM 698 O O . HIS A 1 87 ? 0.891 8.265 3.465 1.00 90.62 87 HIS A O 1
ATOM 704 N N . PHE A 1 88 ? 2.156 8.606 1.641 1.00 87.81 88 PHE A N 1
ATOM 705 C CA . PHE A 1 88 ? 3.117 9.460 2.325 1.00 87.81 88 PHE A CA 1
ATOM 706 C C . PHE A 1 88 ? 2.646 10.907 2.285 1.00 87.81 88 PHE A C 1
ATOM 708 O O . PHE A 1 88 ? 2.403 11.486 1.227 1.00 87.81 88 PHE A O 1
ATOM 715 N N . GLU A 1 89 ? 2.536 11.489 3.470 1.00 85.81 89 GLU A N 1
ATOM 716 C CA . GLU A 1 89 ? 2.204 12.890 3.669 1.00 85.81 89 GLU A CA 1
ATOM 717 C C . GLU A 1 89 ? 3.497 13.709 3.835 1.00 85.81 89 GLU A C 1
ATOM 719 O O . GLU A 1 89 ? 4.523 13.185 4.293 1.00 85.81 89 GLU A O 1
ATOM 724 N N . PRO A 1 90 ? 3.459 15.027 3.574 1.00 80.88 90 PRO A N 1
ATOM 725 C CA . PRO A 1 90 ? 4.547 15.920 3.952 1.00 80.88 90 PRO A CA 1
ATOM 726 C C . PRO A 1 90 ? 4.906 15.807 5.445 1.00 80.88 90 PRO A C 1
ATOM 728 O O . PRO A 1 90 ? 4.078 15.459 6.289 1.00 80.88 90 PRO A O 1
ATOM 731 N N . ASN A 1 91 ? 6.131 16.202 5.802 1.00 80.25 91 ASN A N 1
ATOM 732 C CA . ASN A 1 91 ? 6.640 16.212 7.185 1.00 80.25 91 ASN A CA 1
ATOM 733 C C . ASN A 1 91 ? 6.833 14.822 7.819 1.00 80.25 91 ASN A C 1
ATOM 735 O O . ASN A 1 91 ? 6.619 14.655 9.023 1.00 80.25 91 ASN A O 1
ATOM 739 N N . ARG A 1 92 ? 7.299 13.837 7.037 1.00 81.94 92 ARG A N 1
ATOM 740 C CA . ARG A 1 92 ? 7.664 12.487 7.521 1.00 81.94 92 ARG A CA 1
ATOM 741 C C . ARG A 1 92 ? 6.480 11.723 8.129 1.00 81.94 92 ARG A C 1
ATOM 743 O O . ARG A 1 92 ? 6.648 10.944 9.076 1.00 81.94 92 ARG A O 1
ATOM 750 N N . ARG A 1 93 ? 5.275 11.964 7.614 1.00 86.12 93 ARG A N 1
ATOM 751 C CA . ARG A 1 93 ? 4.047 11.291 8.045 1.00 86.12 93 ARG A CA 1
ATOM 752 C C . ARG A 1 93 ? 3.556 10.341 6.958 1.00 86.12 93 ARG A C 1
ATOM 754 O O . ARG A 1 93 ? 3.911 10.476 5.793 1.00 86.12 93 ARG A O 1
ATOM 761 N N . ALA A 1 94 ? 2.758 9.366 7.356 1.00 88.38 94 ALA A N 1
ATOM 762 C CA . ALA A 1 94 ? 2.086 8.466 6.442 1.00 88.38 94 ALA A CA 1
ATOM 763 C C . ALA A 1 94 ? 0.675 8.160 6.940 1.00 88.38 94 ALA A C 1
ATOM 765 O O . ALA A 1 94 ? 0.386 8.216 8.140 1.00 88.38 94 ALA A O 1
ATOM 766 N N . SER A 1 95 ? -0.179 7.807 5.995 1.00 90.56 95 SER A N 1
ATOM 767 C CA . SER A 1 95 ? -1.490 7.230 6.213 1.00 90.56 95 SER A CA 1
ATOM 768 C C . SER A 1 95 ? -1.499 5.809 5.658 1.00 90.56 95 SER A C 1
ATOM 770 O O . SER A 1 95 ? -0.990 5.551 4.569 1.00 90.56 95 SER A O 1
ATOM 772 N N . LEU A 1 96 ? -2.070 4.885 6.420 1.00 91.06 96 LEU A N 1
ATOM 773 C CA . LEU A 1 96 ? -2.115 3.461 6.124 1.00 91.06 96 LEU A CA 1
ATOM 774 C C . LEU A 1 96 ? -3.566 2.995 6.087 1.00 91.06 96 LEU A C 1
ATOM 776 O O . LEU A 1 96 ? -4.300 3.170 7.060 1.00 91.06 96 LEU A O 1
ATOM 780 N N . LYS A 1 97 ? -3.961 2.338 5.001 1.00 92.19 97 LYS A N 1
ATOM 781 C CA . LYS A 1 97 ? -5.234 1.629 4.876 1.00 92.19 97 LYS A CA 1
ATOM 782 C C . LYS A 1 97 ? -4.960 0.143 4.680 1.00 92.19 97 LYS A C 1
ATOM 784 O O . LYS A 1 97 ? -4.228 -0.242 3.777 1.00 92.19 97 LYS A O 1
ATOM 789 N N . LEU A 1 98 ? -5.572 -0.685 5.515 1.00 90.81 98 LEU A N 1
ATOM 790 C CA . LEU A 1 98 ? -5.461 -2.140 5.498 1.00 90.81 98 LEU A CA 1
ATOM 791 C C . LEU A 1 98 ? -6.829 -2.742 5.193 1.00 90.81 98 LEU A C 1
ATOM 793 O O . LEU A 1 98 ? -7.827 -2.326 5.792 1.00 90.81 98 LEU A O 1
ATOM 797 N N . VAL A 1 99 ? -6.868 -3.736 4.311 1.00 89.81 99 VAL A N 1
ATOM 798 C CA . VAL A 1 99 ? -8.060 -4.548 4.051 1.00 89.81 99 VAL A CA 1
ATOM 799 C C . VAL A 1 99 ? -7.705 -6.022 4.192 1.00 89.81 99 VAL A C 1
ATOM 801 O O . VAL A 1 99 ? -6.736 -6.495 3.597 1.00 89.81 99 VAL A O 1
ATOM 804 N N . ASP A 1 100 ? -8.481 -6.747 4.993 1.00 88.38 100 ASP A N 1
ATOM 805 C CA . ASP A 1 100 ? -8.309 -8.189 5.188 1.00 88.38 100 ASP A CA 1
ATOM 806 C C . ASP A 1 100 ? -9.191 -9.030 4.252 1.00 88.38 100 ASP A C 1
ATOM 808 O O . ASP A 1 100 ? -10.011 -8.514 3.491 1.00 88.38 100 ASP A O 1
ATOM 812 N N . SER A 1 101 ? -9.023 -10.353 4.310 1.00 85.56 101 SER A N 1
ATOM 813 C CA . SER A 1 101 ? -9.778 -11.310 3.490 1.00 85.56 101 SER A CA 1
ATOM 814 C C . SER A 1 101 ? -11.282 -11.338 3.782 1.00 85.56 101 SER A C 1
ATOM 816 O O . SER A 1 101 ? -12.058 -11.801 2.951 1.00 85.56 101 SER A O 1
ATOM 818 N N . GLY A 1 102 ? -11.710 -10.811 4.932 1.00 84.62 102 GLY A N 1
ATOM 819 C CA . GLY A 1 102 ? -13.115 -10.624 5.287 1.00 84.62 102 GLY A CA 1
ATOM 820 C C . GLY A 1 102 ? -13.702 -9.296 4.797 1.00 84.62 102 GLY A C 1
ATOM 821 O O . GLY A 1 102 ? -14.851 -8.994 5.122 1.00 84.62 102 GLY A O 1
ATOM 822 N N . GLY A 1 103 ? -12.935 -8.482 4.062 1.00 85.00 103 GLY A N 1
ATOM 823 C CA . GLY A 1 103 ? -13.352 -7.168 3.565 1.00 85.00 103 GLY A CA 1
ATOM 824 C C . GLY A 1 103 ? -13.375 -6.071 4.634 1.00 85.00 103 GLY A C 1
ATOM 825 O O . GLY A 1 103 ? -13.899 -4.980 4.393 1.00 85.00 103 GLY A O 1
ATOM 826 N N . ARG A 1 104 ? -12.825 -6.323 5.827 1.00 87.50 104 ARG A N 1
ATOM 827 C CA . ARG A 1 104 ? -12.789 -5.324 6.900 1.00 87.50 104 ARG A CA 1
ATOM 828 C C . ARG A 1 104 ? -11.681 -4.324 6.620 1.00 87.50 104 ARG A C 1
ATOM 830 O O . ARG A 1 104 ? -10.603 -4.693 6.171 1.00 87.50 104 ARG A O 1
ATOM 837 N N . THR A 1 105 ? -11.952 -3.055 6.908 1.00 90.31 105 THR A N 1
ATOM 838 C CA . THR A 1 105 ? -11.063 -1.934 6.587 1.00 90.31 105 THR A CA 1
ATOM 839 C C . THR A 1 105 ? -10.543 -1.273 7.856 1.00 90.31 105 THR A C 1
ATOM 841 O O . THR A 1 105 ? -11.310 -0.985 8.781 1.00 90.31 105 THR A O 1
ATOM 844 N N . ARG A 1 106 ? -9.234 -1.028 7.916 1.00 90.00 106 ARG A N 1
ATOM 845 C CA . ARG A 1 106 ? -8.572 -0.283 8.993 1.00 90.00 106 ARG A CA 1
ATOM 846 C C . ARG A 1 106 ? -7.804 0.882 8.395 1.00 90.00 106 ARG A C 1
ATOM 848 O O . ARG A 1 106 ? -7.037 0.668 7.466 1.00 90.00 106 ARG A O 1
ATOM 855 N N . ILE A 1 107 ? -8.009 2.083 8.916 1.00 90.88 107 ILE A N 1
ATOM 856 C CA . ILE A 1 107 ? -7.330 3.297 8.463 1.00 90.88 107 ILE A CA 1
ATOM 857 C C . ILE A 1 107 ? -6.599 3.916 9.650 1.00 90.88 107 ILE A C 1
ATOM 859 O O . ILE A 1 107 ? -7.188 4.115 10.712 1.00 90.88 107 ILE A O 1
ATOM 863 N N . TYR A 1 108 ? -5.322 4.214 9.458 1.00 89.56 108 TYR A N 1
ATOM 864 C CA . TYR A 1 108 ? -4.455 4.885 10.416 1.00 89.56 108 TYR A CA 1
ATOM 865 C C . TYR A 1 108 ? -3.829 6.083 9.721 1.00 89.56 108 TYR A C 1
ATOM 867 O O . TYR A 1 108 ? -2.956 5.916 8.876 1.00 89.56 108 TYR A O 1
ATOM 875 N N . SER A 1 109 ? -4.285 7.283 10.052 1.00 89.50 109 SER A N 1
ATOM 876 C CA . SER A 1 109 ? -3.840 8.510 9.401 1.00 89.50 109 SER A CA 1
ATOM 877 C C . SER A 1 109 ? -2.868 9.290 10.264 1.00 89.50 109 SER A C 1
ATOM 879 O O . SER A 1 109 ? -3.045 9.381 11.483 1.00 89.50 109 SER A O 1
ATOM 881 N N . VAL A 1 110 ? -1.909 9.948 9.611 1.00 84.81 110 VAL A N 1
ATOM 882 C CA . VAL A 1 110 ? -0.944 10.852 10.247 1.00 84.81 110 VAL A CA 1
ATOM 883 C C . VAL A 1 110 ? -0.027 10.149 11.266 1.00 84.81 110 VAL A C 1
ATOM 885 O O . VAL A 1 110 ? 0.326 10.696 12.315 1.00 84.81 110 VAL A O 1
ATOM 888 N N . MET A 1 111 ? 0.392 8.920 10.976 1.00 85.94 111 MET A N 1
ATOM 889 C CA . MET A 1 111 ? 1.441 8.260 11.758 1.00 85.94 111 MET A CA 1
ATOM 890 C C . MET A 1 111 ? 2.829 8.658 11.252 1.00 85.94 111 MET A C 1
ATOM 892 O O . MET A 1 111 ? 2.962 9.224 10.170 1.00 85.94 111 MET A O 1
ATOM 896 N N . PHE A 1 112 ? 3.887 8.407 12.024 1.00 85.31 112 PHE A N 1
ATOM 897 C CA . PHE A 1 112 ? 5.243 8.589 11.499 1.00 85.31 112 PHE A CA 1
ATOM 898 C C . PHE A 1 112 ? 5.512 7.599 10.364 1.00 85.31 112 PHE A C 1
ATOM 900 O O . PHE A 1 112 ? 5.282 6.400 10.529 1.00 85.31 112 PHE A O 1
ATOM 907 N N . ALA A 1 113 ? 6.051 8.087 9.244 1.00 86.56 113 ALA A N 1
ATOM 908 C CA . ALA A 1 113 ? 6.340 7.259 8.073 1.00 86.56 113 ALA A CA 1
ATOM 909 C C . ALA A 1 113 ? 7.237 6.069 8.444 1.00 86.56 113 ALA A C 1
ATOM 911 O O . ALA A 1 113 ? 6.887 4.928 8.173 1.00 86.56 113 ALA A O 1
ATOM 912 N N . ARG A 1 114 ? 8.323 6.310 9.191 1.00 85.06 114 ARG A N 1
ATOM 913 C CA . ARG A 1 114 ? 9.221 5.251 9.677 1.00 85.06 114 ARG A CA 1
ATOM 914 C C . ARG A 1 114 ? 8.503 4.151 10.464 1.00 85.06 114 ARG A C 1
ATOM 916 O O . ARG A 1 114 ? 8.834 2.985 10.296 1.00 85.06 114 ARG A O 1
ATOM 923 N N . GLU A 1 115 ? 7.545 4.508 11.320 1.00 84.19 115 GLU A N 1
ATOM 924 C CA . GLU A 1 115 ? 6.778 3.506 12.068 1.00 84.19 115 GLU A CA 1
ATOM 925 C C . GLU A 1 115 ? 5.899 2.682 11.127 1.00 84.19 115 GLU A C 1
ATOM 927 O O . GLU A 1 115 ? 5.883 1.462 11.246 1.00 84.19 115 GLU A O 1
ATOM 932 N N . CYS A 1 116 ? 5.243 3.330 10.158 1.00 87.75 116 CYS A N 1
ATOM 933 C CA . CYS A 1 116 ? 4.436 2.666 9.134 1.00 87.75 116 CYS A CA 1
ATOM 934 C C . CYS A 1 116 ? 5.244 1.622 8.344 1.00 87.75 116 CYS A C 1
ATOM 936 O O . CYS A 1 116 ? 4.781 0.499 8.173 1.00 87.75 116 CYS A O 1
ATOM 938 N N . LEU A 1 117 ? 6.461 1.961 7.902 1.00 87.75 117 LEU A N 1
ATOM 939 C CA . LEU A 1 117 ? 7.330 1.073 7.108 1.00 87.75 117 LEU A CA 1
ATOM 940 C C . LEU A 1 117 ? 7.778 -0.184 7.871 1.00 87.75 117 LEU A C 1
ATOM 942 O O . LEU A 1 117 ? 8.007 -1.242 7.283 1.00 87.75 117 LEU A O 1
ATOM 946 N N . GLN A 1 118 ? 7.887 -0.074 9.194 1.00 84.88 118 GLN A N 1
ATOM 947 C CA . GLN A 1 118 ? 8.398 -1.126 10.076 1.00 84.88 118 GLN A CA 1
ATOM 948 C C . GLN A 1 118 ? 7.292 -1.982 10.705 1.00 84.88 118 GLN A C 1
ATOM 950 O O . GLN A 1 118 ? 7.562 -2.781 11.605 1.00 84.88 118 GLN A O 1
ATOM 955 N N . LEU A 1 119 ? 6.039 -1.818 10.272 1.00 84.56 119 LEU A N 1
ATOM 956 C CA . LEU A 1 119 ? 4.946 -2.625 10.792 1.00 84.56 119 LEU A CA 1
ATOM 957 C C . LEU A 1 119 ? 5.123 -4.094 10.368 1.00 84.56 119 LEU A C 1
ATOM 959 O O . LEU A 1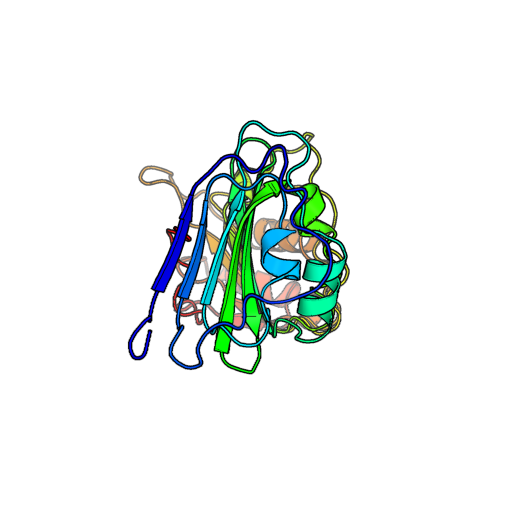 119 ? 5.235 -4.380 9.178 1.00 84.56 119 LEU A O 1
ATOM 963 N N . PRO A 1 120 ? 5.034 -5.061 11.301 1.00 81.38 120 PRO A N 1
ATOM 964 C CA . PRO A 1 120 ? 5.151 -6.491 10.995 1.00 81.38 120 PRO A CA 1
ATOM 965 C C . PRO A 1 120 ? 3.895 -7.056 10.300 1.00 81.38 120 PRO A C 1
ATOM 967 O O . PRO A 1 120 ? 3.664 -8.261 10.295 1.00 81.38 120 PRO A O 1
ATOM 970 N N . LEU A 1 121 ? 3.034 -6.181 9.778 1.00 83.19 121 LEU A N 1
ATOM 971 C CA . LEU A 1 121 ? 1.726 -6.502 9.209 1.00 83.19 121 LEU A CA 1
ATOM 972 C C . LEU A 1 121 ? 1.806 -6.857 7.722 1.00 83.19 121 LEU A C 1
ATOM 974 O O . LEU A 1 121 ? 0.811 -7.293 7.153 1.00 83.19 121 LEU A O 1
ATOM 978 N N . PHE A 1 122 ? 2.972 -6.662 7.102 1.00 86.12 122 PHE A N 1
ATOM 979 C CA . PHE A 1 122 ? 3.144 -6.794 5.660 1.00 86.12 122 PHE A CA 1
ATOM 980 C C . PHE A 1 122 ? 3.458 -8.215 5.180 1.00 86.12 122 PHE A C 1
ATOM 982 O O . PHE A 1 122 ? 3.411 -8.481 3.985 1.00 86.12 122 PHE A O 1
ATOM 989 N N . SER A 1 123 ? 3.707 -9.157 6.094 1.00 85.50 123 SER A N 1
ATOM 990 C CA . SER A 1 123 ? 4.157 -10.511 5.745 1.00 85.50 123 SER A CA 1
ATOM 991 C C . SER A 1 123 ? 3.146 -11.356 4.960 1.00 85.50 123 SER A C 1
ATOM 993 O O . SER A 1 123 ? 3.529 -12.362 4.377 1.00 85.50 123 SER A O 1
ATOM 995 N N . GLN A 1 124 ? 1.868 -10.969 4.954 1.00 87.31 124 GLN A N 1
ATOM 996 C CA . GLN A 1 124 ? 0.776 -11.673 4.264 1.00 87.31 124 GLN A CA 1
ATOM 997 C C . GLN A 1 124 ? 0.064 -10.796 3.227 1.00 87.31 124 GLN A C 1
ATOM 999 O O . GLN A 1 124 ? -1.007 -11.146 2.730 1.00 87.31 124 GLN A O 1
ATOM 1004 N N . VAL A 1 125 ? 0.632 -9.626 2.937 1.00 91.06 125 VAL A N 1
ATOM 1005 C CA . VAL A 1 125 ? 0.061 -8.701 1.965 1.00 91.06 125 VAL A CA 1
ATOM 1006 C C . VAL A 1 125 ? 0.325 -9.250 0.577 1.00 91.06 125 VAL A C 1
ATOM 1008 O O . VAL A 1 125 ? 1.469 -9.483 0.219 1.00 91.06 125 VAL A O 1
ATOM 1011 N N . THR A 1 126 ? -0.749 -9.425 -0.187 1.00 92.00 126 THR A N 1
ATOM 1012 C CA . THR A 1 126 ? -0.706 -9.922 -1.572 1.00 92.00 126 THR A CA 1
ATOM 1013 C C . THR A 1 126 ? -0.762 -8.802 -2.601 1.00 92.00 126 THR A C 1
ATOM 1015 O O . THR A 1 126 ? -0.276 -8.958 -3.715 1.00 92.00 126 THR A O 1
ATOM 1018 N N . SER A 1 127 ? -1.325 -7.650 -2.224 1.00 92.25 127 SER A N 1
ATOM 1019 C CA . SER A 1 127 ? -1.463 -6.492 -3.104 1.00 92.25 127 SER A CA 1
ATOM 1020 C C . SER A 1 127 ? -1.242 -5.188 -2.337 1.00 92.25 127 SER A C 1
ATOM 1022 O O . SER A 1 127 ? -1.739 -5.016 -1.217 1.00 92.25 127 SER A O 1
ATOM 1024 N N . MET A 1 128 ? -0.491 -4.262 -2.928 1.00 92.38 128 MET A N 1
ATOM 1025 C CA . MET A 1 128 ? -0.121 -2.998 -2.300 1.00 92.38 128 MET A CA 1
ATOM 1026 C C . MET A 1 128 ? -0.257 -1.815 -3.259 1.00 92.38 128 MET A C 1
ATOM 1028 O O . MET A 1 128 ? 0.079 -1.910 -4.432 1.00 92.38 128 MET A O 1
ATOM 1032 N N . ALA A 1 129 ? -0.700 -0.674 -2.738 1.00 91.75 129 ALA A N 1
ATOM 1033 C CA . ALA A 1 129 ? -0.626 0.612 -3.416 1.00 91.75 129 ALA A CA 1
ATOM 1034 C C . ALA A 1 129 ? 0.226 1.600 -2.608 1.00 91.75 129 ALA A C 1
ATOM 1036 O O . ALA A 1 129 ? 0.100 1.678 -1.380 1.00 91.75 129 ALA A O 1
ATOM 1037 N N . ILE A 1 130 ? 1.056 2.386 -3.288 1.00 90.50 130 ILE A N 1
ATOM 1038 C CA . ILE A 1 130 ? 1.867 3.457 -2.702 1.00 90.50 130 ILE A CA 1
ATOM 1039 C C . ILE A 1 130 ? 1.560 4.764 -3.426 1.00 90.50 130 ILE A C 1
ATOM 1041 O O . ILE A 1 130 ? 1.501 4.819 -4.649 1.00 90.50 130 ILE A O 1
ATOM 1045 N N . THR A 1 131 ? 1.359 5.834 -2.663 1.00 88.62 131 THR A N 1
ATOM 1046 C CA . THR A 1 131 ? 1.080 7.176 -3.195 1.00 88.62 131 THR A CA 1
ATOM 1047 C C . THR A 1 131 ? 1.814 8.235 -2.384 1.00 88.62 131 THR A C 1
ATOM 1049 O O . THR A 1 131 ? 2.128 8.014 -1.212 1.00 88.62 131 THR A O 1
ATOM 1052 N N . GLY A 1 132 ? 2.038 9.407 -2.981 1.00 84.69 132 GLY A N 1
ATOM 1053 C CA . GLY A 1 132 ? 2.682 10.536 -2.304 1.00 84.69 132 GLY A CA 1
ATOM 1054 C C . GLY A 1 132 ? 4.160 10.296 -2.007 1.00 84.69 132 GLY A C 1
ATOM 1055 O O . GLY A 1 132 ? 4.714 10.966 -1.141 1.00 84.69 132 GLY A O 1
ATOM 1056 N N . LEU A 1 133 ? 4.787 9.336 -2.693 1.00 84.44 133 LEU A N 1
ATOM 1057 C CA . LEU A 1 133 ? 6.187 8.975 -2.494 1.00 84.44 133 LEU A CA 1
ATOM 1058 C C . LEU A 1 133 ? 7.118 10.177 -2.746 1.00 84.44 133 LEU A C 1
ATOM 1060 O O . LEU A 1 133 ? 8.136 10.300 -2.080 1.00 84.44 133 LEU A O 1
ATOM 1064 N N . ASP A 1 134 ? 6.703 11.136 -3.576 1.00 79.81 134 ASP A N 1
ATOM 1065 C CA . ASP A 1 134 ? 7.398 12.412 -3.811 1.00 79.81 134 ASP A CA 1
ATOM 1066 C C . ASP A 1 134 ? 7.544 13.273 -2.531 1.00 79.81 134 ASP A C 1
ATOM 1068 O O . ASP A 1 134 ? 8.465 14.080 -2.401 1.00 79.81 134 ASP A O 1
ATOM 1072 N N . ASN A 1 135 ? 6.679 13.081 -1.524 1.00 78.56 135 ASN A N 1
ATOM 1073 C CA . ASN A 1 135 ? 6.784 13.762 -0.222 1.00 78.56 135 ASN A CA 1
ATOM 1074 C C . ASN A 1 135 ? 7.932 13.222 0.647 1.00 78.56 135 ASN A C 1
ATOM 1076 O O . ASN A 1 135 ? 8.249 13.782 1.706 1.00 78.56 135 ASN A O 1
ATOM 1080 N N . VAL A 1 136 ? 8.541 12.119 0.221 1.00 73.12 136 VAL A N 1
ATOM 1081 C CA . VAL A 1 136 ? 9.641 11.439 0.885 1.00 73.12 136 VAL A CA 1
ATOM 1082 C C . VAL A 1 136 ? 10.953 11.950 0.281 1.00 73.12 136 VAL A C 1
ATOM 1084 O O . VAL A 1 136 ? 11.601 11.296 -0.524 1.00 73.12 136 VAL A O 1
ATOM 1087 N N . LEU A 1 137 ? 11.337 13.178 0.638 1.00 56.00 137 LEU A N 1
ATOM 1088 C CA . LEU A 1 137 ? 12.532 13.809 0.069 1.00 56.00 137 LEU A CA 1
ATOM 1089 C C . LEU A 1 137 ? 13.822 13.015 0.390 1.00 56.00 137 LEU A C 1
ATOM 1091 O O . LEU A 1 137 ? 14.026 12.632 1.554 1.00 56.00 137 LEU A O 1
ATOM 1095 N N . PRO A 1 138 ? 14.750 12.862 -0.576 1.00 52.31 138 PRO A N 1
ATOM 1096 C CA . PRO A 1 138 ? 16.054 12.248 -0.342 1.00 52.31 138 PRO A CA 1
ATOM 1097 C C . PRO A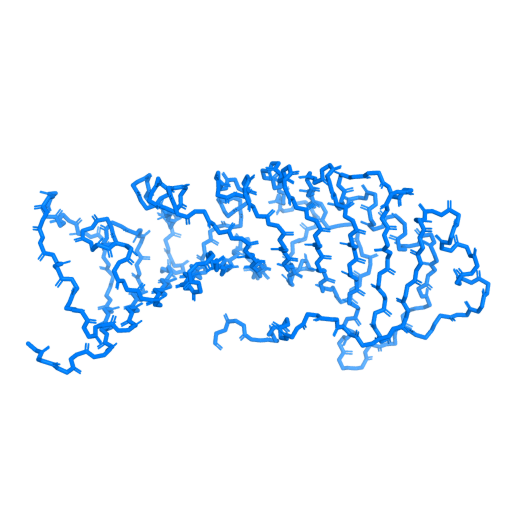 1 138 ? 16.827 13.009 0.750 1.00 52.31 138 PRO A C 1
ATOM 1099 O O . PRO A 1 138 ? 16.907 14.237 0.757 1.00 52.31 138 PRO A O 1
ATOM 1102 N N . GLY A 1 139 ? 17.362 12.271 1.728 1.00 53.88 139 GLY A N 1
ATOM 1103 C CA . GLY A 1 139 ? 18.063 12.821 2.900 1.00 53.88 139 GLY A CA 1
ATOM 1104 C C . GLY A 1 139 ? 17.193 13.037 4.148 1.00 53.88 139 GLY A C 1
ATOM 1105 O O . GLY A 1 139 ? 17.727 13.304 5.224 1.00 53.88 139 GLY A O 1
ATOM 1106 N N . ASN A 1 140 ? 15.871 12.860 4.051 1.00 50.91 140 ASN A N 1
ATOM 1107 C CA . ASN A 1 140 ? 14.940 12.893 5.183 1.00 50.91 140 ASN A CA 1
ATOM 1108 C C . ASN A 1 140 ? 14.374 11.485 5.477 1.00 50.91 140 ASN A C 1
ATOM 1110 O O . ASN A 1 140 ? 13.170 11.291 5.405 1.00 50.91 140 ASN A O 1
ATOM 1114 N N . GLU A 1 141 ? 15.254 10.521 5.790 1.00 50.84 141 GLU A N 1
ATOM 1115 C CA . GLU A 1 141 ? 14.990 9.086 6.076 1.00 50.84 141 GLU A CA 1
ATOM 1116 C C . GLU A 1 141 ? 13.600 8.528 5.686 1.00 50.84 141 GLU A C 1
ATOM 1118 O O . GLU A 1 141 ? 12.716 8.373 6.539 1.00 50.84 141 GLU A O 1
ATOM 1123 N N . PRO A 1 142 ? 13.432 8.076 4.440 1.00 58.69 142 PRO A N 1
ATOM 1124 C CA . PRO A 1 142 ? 12.767 6.810 4.187 1.00 58.69 142 PRO A CA 1
ATOM 1125 C C . PRO A 1 142 ? 13.641 5.619 4.565 1.00 58.69 142 PRO A C 1
ATOM 1127 O O . PRO A 1 142 ? 14.860 5.642 4.420 1.00 58.69 142 PRO A O 1
ATOM 1130 N N . GLY A 1 143 ? 12.996 4.577 5.078 1.00 72.62 143 GLY A N 1
ATOM 1131 C CA . GLY A 1 143 ? 13.608 3.275 5.305 1.00 72.62 143 GLY A CA 1
ATOM 1132 C C . GLY A 1 143 ? 13.053 2.246 4.332 1.00 72.62 143 GLY A C 1
ATOM 1133 O O . GLY A 1 143 ? 12.171 2.535 3.526 1.00 72.62 143 GLY A O 1
ATOM 1134 N N . ASN A 1 144 ? 13.527 1.016 4.459 1.00 84.75 144 ASN A N 1
ATOM 1135 C CA . ASN A 1 144 ? 12.929 -0.101 3.746 1.00 84.75 144 ASN A CA 1
ATOM 1136 C C . ASN A 1 144 ? 11.626 -0.505 4.434 1.00 84.75 144 ASN A C 1
ATOM 1138 O O . ASN A 1 144 ? 11.547 -0.537 5.671 1.00 84.75 144 ASN A O 1
ATOM 1142 N N . PHE A 1 145 ? 10.621 -0.839 3.630 1.00 90.12 145 PHE A N 1
ATOM 1143 C CA . PHE A 1 145 ? 9.502 -1.626 4.117 1.00 90.12 145 PHE A CA 1
ATOM 1144 C C . PHE A 1 145 ? 10.018 -2.940 4.707 1.00 90.12 145 PHE A C 1
ATOM 1146 O O . PHE A 1 145 ? 11.034 -3.491 4.275 1.00 90.12 145 PHE A O 1
ATOM 1153 N N . SER A 1 146 ? 9.293 -3.451 5.699 1.00 88.81 146 SER A N 1
ATOM 1154 C CA . SER A 1 146 ? 9.468 -4.845 6.111 1.00 88.81 146 SER A CA 1
ATOM 1155 C C . SER A 1 146 ? 9.217 -5.763 4.912 1.00 88.81 146 SER A C 1
ATOM 1157 O O . SER A 1 146 ? 8.358 -5.466 4.084 1.00 88.81 146 SER A O 1
ATOM 1159 N N . GLU A 1 147 ? 9.955 -6.869 4.836 1.00 90.12 147 GLU A N 1
ATOM 1160 C CA . GLU A 1 147 ? 9.829 -7.833 3.742 1.00 90.12 147 GLU A CA 1
ATOM 1161 C C . GLU A 1 147 ? 8.387 -8.343 3.589 1.00 90.12 147 GLU A C 1
ATOM 1163 O O . GLU A 1 147 ? 7.716 -8.677 4.573 1.00 90.12 147 GLU A O 1
ATOM 1168 N N . MET A 1 148 ? 7.925 -8.393 2.338 1.00 93.00 148 MET A N 1
ATOM 1169 C CA . MET A 1 148 ? 6.583 -8.809 1.933 1.00 93.00 148 MET A CA 1
ATOM 1170 C C . MET A 1 148 ? 6.687 -10.045 1.026 1.00 93.00 148 MET A C 1
ATOM 1172 O O . MET A 1 148 ? 6.609 -9.930 -0.198 1.00 93.00 148 MET A O 1
ATOM 1176 N N . PRO A 1 149 ? 6.901 -11.245 1.595 1.00 93.12 149 PRO A N 1
ATOM 1177 C CA . PRO A 1 149 ? 7.176 -12.450 0.816 1.00 93.12 149 PRO A CA 1
ATOM 1178 C C . PRO A 1 149 ? 5.994 -12.891 -0.051 1.00 93.12 149 PRO A C 1
ATOM 1180 O O . PRO A 1 149 ? 6.210 -13.551 -1.057 1.00 93.12 149 PRO A O 1
ATOM 1183 N N . GLU A 1 150 ? 4.766 -12.521 0.316 1.00 93.94 150 GLU A N 1
ATOM 1184 C CA . GLU A 1 150 ? 3.538 -12.892 -0.397 1.00 93.94 150 GLU A CA 1
ATOM 1185 C C . GLU A 1 150 ? 3.041 -11.807 -1.365 1.00 93.94 150 GLU A C 1
ATOM 1187 O O . GLU A 1 150 ? 1.979 -11.980 -1.957 1.00 93.94 150 GLU A O 1
ATOM 1192 N N . LEU A 1 151 ? 3.762 -10.688 -1.516 1.00 94.94 151 LEU A N 1
ATOM 1193 C CA . LEU A 1 151 ? 3.318 -9.581 -2.363 1.00 94.94 151 LEU A CA 1
ATOM 1194 C C . LEU A 1 151 ? 3.444 -9.961 -3.838 1.00 94.94 151 LEU A C 1
ATOM 1196 O O . LEU A 1 151 ? 4.550 -10.158 -4.332 1.00 94.94 151 LEU A O 1
ATOM 1200 N N . GLU A 1 152 ? 2.308 -10.030 -4.529 1.00 94.81 152 GLU A N 1
ATOM 1201 C CA . GLU A 1 152 ? 2.215 -10.417 -5.941 1.00 94.81 152 GLU A CA 1
ATOM 1202 C C . GLU A 1 152 ? 1.976 -9.203 -6.848 1.00 94.81 152 GLU A C 1
ATOM 1204 O O . GLU A 1 152 ? 2.426 -9.190 -7.992 1.00 94.81 152 GLU A O 1
ATOM 1209 N N . GLU A 1 153 ? 1.312 -8.162 -6.343 1.00 93.44 153 GLU A N 1
ATOM 1210 C CA . GLU A 1 153 ? 0.993 -6.953 -7.106 1.00 93.44 153 GLU A CA 1
ATOM 1211 C C . GLU A 1 153 ? 1.319 -5.689 -6.308 1.00 93.44 153 GLU A C 1
ATOM 1213 O O . GLU A 1 153 ? 0.870 -5.518 -5.171 1.00 93.44 153 GLU A O 1
ATOM 1218 N N . ILE A 1 154 ? 2.054 -4.765 -6.923 1.00 93.12 154 ILE A N 1
ATOM 1219 C CA . ILE A 1 154 ? 2.288 -3.432 -6.370 1.00 93.12 154 ILE A CA 1
ATOM 1220 C C . ILE A 1 154 ? 1.953 -2.360 -7.398 1.00 93.12 154 ILE A C 1
ATOM 1222 O O . ILE A 1 154 ? 2.342 -2.463 -8.556 1.00 93.12 154 ILE A O 1
ATOM 1226 N N . SER A 1 155 ? 1.244 -1.323 -6.959 1.00 92.19 155 SER A N 1
ATOM 1227 C CA . SER A 1 155 ? 0.979 -0.124 -7.746 1.00 92.19 155 SER A CA 1
ATOM 1228 C C . SER A 1 155 ? 1.579 1.098 -7.061 1.00 92.19 155 SER A C 1
ATOM 1230 O O . SER A 1 155 ? 1.368 1.312 -5.864 1.00 92.19 155 SER A O 1
ATOM 1232 N N . ILE A 1 156 ? 2.353 1.895 -7.790 1.00 90.62 156 ILE A N 1
ATOM 1233 C CA . ILE A 1 156 ? 3.010 3.093 -7.268 1.00 90.62 156 ILE A CA 1
ATOM 1234 C C . ILE A 1 156 ? 2.591 4.298 -8.103 1.00 90.62 156 ILE A C 1
ATOM 1236 O O . ILE A 1 156 ? 2.728 4.303 -9.324 1.00 90.62 156 ILE A O 1
ATOM 1240 N N . VAL A 1 157 ? 2.097 5.333 -7.423 1.00 87.75 157 VAL A N 1
ATOM 1241 C CA . VAL A 1 157 ? 1.754 6.619 -8.033 1.00 87.75 157 VAL A CA 1
ATOM 1242 C C . VAL A 1 157 ? 2.782 7.665 -7.637 1.00 87.75 157 VAL A C 1
ATOM 1244 O O . VAL A 1 157 ? 2.963 7.935 -6.443 1.00 87.75 157 VAL A O 1
ATOM 1247 N N . VAL A 1 158 ? 3.396 8.274 -8.646 1.00 85.81 158 VAL A N 1
ATOM 1248 C CA . VAL A 1 158 ? 4.405 9.331 -8.512 1.00 85.81 158 VAL A CA 1
ATOM 1249 C C . VAL A 1 158 ? 4.080 10.507 -9.421 1.00 85.81 158 VAL A C 1
ATOM 1251 O O . VAL A 1 158 ? 3.354 10.369 -10.411 1.00 85.81 158 VAL A O 1
ATOM 1254 N N . GLN A 1 159 ? 4.622 11.672 -9.083 1.00 82.19 159 GLN A N 1
ATOM 1255 C CA . GLN A 1 159 ? 4.602 12.832 -9.974 1.00 82.19 159 GLN A CA 1
ATOM 1256 C C . GLN A 1 159 ? 5.765 12.782 -10.968 1.00 82.19 159 GLN A C 1
ATOM 1258 O O . GLN A 1 159 ? 5.597 13.169 -12.125 1.00 82.19 159 GLN A O 1
ATOM 1263 N N . GLU A 1 160 ? 6.917 12.272 -10.528 1.00 81.69 160 GLU A N 1
ATOM 1264 C CA . GLU A 1 160 ? 8.137 12.152 -11.324 1.00 81.69 160 GLU A CA 1
ATOM 1265 C C . GLU A 1 160 ? 8.945 10.893 -10.966 1.00 81.69 160 GLU A C 1
ATOM 1267 O O . GLU A 1 160 ? 8.849 10.354 -9.864 1.00 81.69 160 GLU A O 1
ATOM 1272 N N . LEU A 1 161 ? 9.770 10.420 -11.906 1.00 83.88 161 LEU A N 1
ATOM 1273 C CA . LEU A 1 161 ? 10.685 9.295 -11.687 1.00 83.88 161 LEU A CA 1
ATOM 1274 C C . LEU A 1 161 ? 11.988 9.794 -11.056 1.00 83.88 161 LEU A C 1
ATOM 1276 O O . LEU A 1 161 ? 13.003 9.966 -11.728 1.00 83.88 161 LEU A O 1
ATOM 1280 N N . ALA A 1 162 ? 11.945 10.058 -9.754 1.00 77.62 162 ALA A N 1
ATOM 1281 C CA . ALA A 1 162 ? 13.122 10.367 -8.949 1.00 77.62 162 ALA A CA 1
ATOM 1282 C C . ALA A 1 162 ? 13.522 9.168 -8.072 1.00 77.62 162 ALA A C 1
ATOM 1284 O O . ALA A 1 162 ? 12.713 8.286 -7.790 1.00 77.62 162 ALA A O 1
ATOM 1285 N N . ALA A 1 163 ? 14.772 9.145 -7.598 1.00 68.06 163 ALA A N 1
ATOM 1286 C CA . ALA A 1 163 ? 15.190 8.205 -6.560 1.00 68.06 163 ALA A CA 1
ATOM 1287 C C . ALA A 1 163 ? 14.614 8.659 -5.207 1.00 68.06 163 ALA A C 1
ATOM 1289 O O . ALA A 1 163 ? 15.045 9.667 -4.639 1.00 68.06 163 ALA A O 1
ATOM 1290 N N . LEU A 1 164 ? 13.629 7.919 -4.692 1.00 70.31 164 LEU A N 1
ATOM 1291 C CA . LEU A 1 164 ? 12.831 8.325 -3.524 1.00 70.31 164 LEU A CA 1
ATOM 1292 C C . LEU A 1 164 ? 13.285 7.658 -2.213 1.00 70.31 164 LEU A C 1
ATOM 1294 O O . LEU A 1 164 ? 12.750 7.950 -1.148 1.00 70.31 164 LEU A O 1
ATOM 1298 N N . GLY A 1 165 ? 14.302 6.787 -2.268 1.00 73.19 165 GLY A N 1
ATOM 1299 C CA . GLY A 1 165 ? 14.978 6.222 -1.093 1.00 73.19 165 GLY A CA 1
ATOM 1300 C C . GLY A 1 165 ? 14.165 5.205 -0.281 1.00 73.19 165 GLY A C 1
ATOM 1301 O O . GLY A 1 165 ? 14.505 4.947 0.872 1.00 73.19 165 GLY A O 1
ATOM 1302 N N . VAL A 1 166 ? 13.098 4.638 -0.848 1.00 83.19 166 VAL A N 1
ATOM 1303 C CA . VAL A 1 166 ? 12.247 3.623 -0.207 1.00 83.19 166 VAL A CA 1
ATOM 1304 C C . VAL A 1 166 ? 12.436 2.287 -0.910 1.00 83.19 166 VAL A C 1
ATOM 1306 O O . VAL A 1 166 ? 12.093 2.182 -2.076 1.00 83.19 166 VAL A O 1
ATOM 1309 N N . GLY A 1 167 ? 12.898 1.260 -0.194 1.00 89.56 167 GLY A N 1
ATOM 1310 C CA . GLY A 1 167 ? 12.944 -0.110 -0.710 1.00 89.56 167 GLY A CA 1
ATOM 1311 C C . GLY A 1 167 ? 11.722 -0.937 -0.301 1.00 89.56 167 GLY A C 1
ATOM 1312 O O . GLY A 1 167 ? 11.326 -0.923 0.869 1.00 89.56 167 GLY A O 1
ATOM 1313 N N . VAL A 1 168 ? 11.160 -1.705 -1.235 1.00 91.94 168 VAL A N 1
ATOM 1314 C CA . VAL A 1 168 ? 10.063 -2.663 -1.027 1.00 91.94 168 VAL A CA 1
ATOM 1315 C C . VAL A 1 168 ? 10.557 -4.085 -1.328 1.00 91.94 168 VAL A C 1
ATOM 1317 O O . VAL A 1 168 ? 10.555 -4.504 -2.486 1.00 91.94 168 VAL A O 1
ATOM 1320 N N . PRO A 1 169 ? 10.990 -4.860 -0.316 1.00 92.88 169 PRO A N 1
ATOM 1321 C CA . PRO A 1 169 ? 11.388 -6.251 -0.516 1.00 92.88 169 PRO A CA 1
ATOM 1322 C C . PRO A 1 169 ? 10.179 -7.151 -0.756 1.00 92.88 169 PRO A C 1
ATOM 1324 O O . PRO A 1 169 ? 9.376 -7.358 0.153 1.00 92.88 169 PRO A O 1
ATOM 1327 N N . CYS A 1 170 ? 10.048 -7.672 -1.977 1.00 94.88 170 CYS A N 1
ATOM 1328 C CA . CYS A 1 170 ? 8.886 -8.444 -2.424 1.00 94.88 170 CYS A CA 1
ATOM 1329 C C . CYS A 1 170 ? 9.286 -9.551 -3.422 1.00 94.88 170 CYS A C 1
ATOM 1331 O O . CYS A 1 170 ? 9.005 -9.461 -4.613 1.00 94.88 170 CYS A O 1
ATOM 1333 N N . PRO A 1 171 ? 9.931 -10.638 -2.959 1.00 94.19 171 PRO A N 1
ATOM 1334 C CA . PRO A 1 171 ? 10.556 -11.642 -3.831 1.00 94.19 171 PRO A CA 1
ATOM 1335 C C . PRO A 1 171 ? 9.590 -12.420 -4.743 1.00 94.19 171 PRO A C 1
ATOM 1337 O O . PRO A 1 171 ? 10.046 -13.123 -5.639 1.00 94.19 171 PRO A O 1
ATOM 1340 N N . ARG A 1 172 ? 8.275 -12.338 -4.508 1.00 94.81 172 ARG A N 1
ATOM 1341 C CA . ARG A 1 172 ? 7.230 -12.997 -5.310 1.00 94.81 172 ARG A CA 1
ATOM 1342 C C . ARG A 1 172 ? 6.432 -12.030 -6.183 1.00 94.81 172 ARG A C 1
ATOM 1344 O O . ARG A 1 172 ? 5.379 -12.418 -6.691 1.00 94.81 172 ARG A O 1
ATOM 1351 N N . LEU A 1 173 ? 6.913 -10.798 -6.352 1.00 96.75 173 LEU A N 1
ATOM 1352 C CA . LEU A 1 173 ? 6.225 -9.817 -7.174 1.00 96.75 173 LEU A CA 1
ATOM 1353 C C . LEU A 1 173 ? 6.028 -10.367 -8.590 1.00 96.75 173 LEU A C 1
ATOM 1355 O O . LEU A 1 173 ? 6.970 -10.845 -9.212 1.00 96.75 173 LEU A O 1
ATOM 1359 N N . ALA A 1 174 ? 4.795 -10.298 -9.077 1.00 94.56 174 ALA A N 1
ATOM 1360 C CA . ALA A 1 174 ? 4.410 -10.717 -10.420 1.00 94.56 174 ALA A CA 1
ATOM 1361 C C . ALA A 1 174 ? 3.983 -9.521 -11.277 1.00 94.56 174 ALA A C 1
ATOM 1363 O O . ALA A 1 174 ? 4.135 -9.546 -12.496 1.00 94.56 174 ALA A O 1
ATOM 1364 N N . VAL A 1 175 ? 3.446 -8.471 -10.651 1.00 94.06 175 VAL A N 1
ATOM 1365 C CA . VAL A 1 175 ? 2.938 -7.282 -11.336 1.00 94.06 175 VAL A CA 1
ATOM 1366 C C . VAL A 1 175 ? 3.451 -6.016 -10.664 1.00 94.06 175 VAL A C 1
ATOM 1368 O O . VAL A 1 175 ? 3.227 -5.798 -9.472 1.00 94.06 175 VAL A O 1
ATOM 1371 N N . PHE A 1 176 ? 4.066 -5.149 -11.462 1.00 94.69 176 PHE A N 1
ATOM 1372 C CA . PHE A 1 176 ? 4.436 -3.792 -11.083 1.00 94.69 176 PHE A CA 1
ATOM 1373 C C . PHE A 1 176 ? 3.643 -2.789 -11.920 1.00 94.69 176 PHE A C 1
ATOM 1375 O O . PHE A 1 176 ? 3.821 -2.714 -13.129 1.00 94.69 176 PHE A O 1
ATOM 1382 N N . GLU A 1 177 ? 2.767 -2.013 -11.291 1.00 92.56 177 GLU A N 1
ATOM 1383 C CA . GLU A 1 177 ? 2.042 -0.918 -11.932 1.00 92.56 177 GLU A CA 1
ATOM 1384 C C . GLU A 1 177 ? 2.650 0.430 -11.526 1.00 92.56 177 GLU A C 1
ATOM 1386 O O . GLU A 1 177 ? 2.790 0.735 -10.341 1.00 92.56 177 GLU A O 1
ATOM 1391 N N . LEU A 1 178 ? 2.994 1.252 -12.513 1.00 91.12 178 LEU A N 1
ATOM 1392 C CA . LEU A 1 178 ? 3.565 2.579 -12.311 1.00 91.12 178 LEU A CA 1
ATOM 1393 C C . LEU A 1 178 ? 2.656 3.625 -12.949 1.00 91.12 178 LEU A C 1
ATOM 1395 O O . LEU A 1 178 ? 2.505 3.683 -14.169 1.00 91.12 178 LEU A O 1
ATOM 1399 N N . VAL A 1 179 ? 2.060 4.469 -12.112 1.00 87.69 179 VAL A N 1
ATOM 1400 C CA . VAL A 1 179 ? 1.193 5.567 -12.541 1.00 87.69 179 VAL A CA 1
ATOM 1401 C C . VAL A 1 179 ? 1.949 6.878 -12.375 1.00 87.69 179 VAL A C 1
ATOM 1403 O O . VAL A 1 179 ? 2.252 7.294 -11.256 1.00 87.69 179 VAL A O 1
ATOM 1406 N N . ILE A 1 180 ? 2.206 7.564 -13.485 1.00 83.88 180 ILE A N 1
ATOM 1407 C CA . ILE A 1 180 ? 2.788 8.906 -13.461 1.00 83.88 180 ILE A CA 1
ATOM 1408 C C . ILE A 1 180 ? 1.639 9.904 -13.583 1.00 83.88 180 ILE A C 1
ATOM 1410 O O . ILE A 1 180 ? 1.015 10.027 -14.636 1.00 83.88 180 ILE A O 1
ATOM 1414 N N . SER A 1 181 ? 1.326 10.583 -12.482 1.00 77.00 181 SER A N 1
ATOM 1415 C CA . SER A 1 181 ? 0.256 11.579 -12.408 1.00 77.00 181 SER A CA 1
ATOM 1416 C C . SER A 1 181 ? 0.877 12.977 -12.331 1.00 77.00 181 SER A C 1
ATOM 1418 O O . SER A 1 181 ? 1.028 13.502 -11.223 1.00 77.00 181 SER A O 1
ATOM 1420 N N . PRO A 1 182 ? 1.249 13.589 -13.472 1.00 66.06 182 PRO A N 1
ATOM 1421 C CA . PRO A 1 182 ? 1.896 14.897 -13.489 1.00 66.06 182 PRO A CA 1
ATOM 1422 C C . PRO A 1 182 ? 0.986 15.964 -12.869 1.00 66.06 182 PRO A C 1
ATOM 1424 O O . PRO A 1 182 ? -0.243 15.897 -12.981 1.00 66.06 182 PRO A O 1
ATOM 1427 N N . GLU A 1 183 ? 1.582 16.984 -12.247 1.00 65.06 183 GLU A N 1
ATOM 1428 C CA . GLU A 1 183 ? 0.820 18.162 -11.835 1.00 65.06 183 GLU A CA 1
ATOM 1429 C C . GLU A 1 183 ? 0.083 18.767 -13.042 1.00 65.06 183 GLU A C 1
ATOM 1431 O O . GLU A 1 183 ? 0.624 18.788 -14.155 1.00 65.06 183 GLU A O 1
ATOM 1436 N N . PRO A 1 184 ? -1.137 19.302 -12.855 1.00 48.03 184 PRO A N 1
ATOM 1437 C CA . PRO A 1 184 ? -1.780 20.079 -13.901 1.00 48.03 184 PRO A CA 1
ATOM 1438 C C . PRO A 1 184 ? -0.843 21.246 -14.247 1.00 48.03 184 PRO A C 1
ATOM 1440 O O . PRO A 1 184 ? -0.615 22.105 -13.400 1.00 48.03 184 PRO A O 1
ATOM 1443 N N . ASN A 1 185 ? -0.306 21.247 -15.475 1.00 53.56 185 ASN A N 1
ATOM 1444 C CA . ASN A 1 185 ? 0.700 22.161 -16.062 1.00 53.56 185 ASN A CA 1
ATOM 1445 C C . ASN A 1 185 ? 2.157 21.656 -16.116 1.00 53.56 185 ASN A C 1
ATOM 1447 O O . ASN A 1 185 ? 3.006 22.364 -16.661 1.00 53.56 185 ASN A O 1
ATOM 1451 N N . SER A 1 186 ? 2.456 20.453 -15.628 1.00 57.41 186 SER A N 1
ATOM 1452 C CA . SER A 1 186 ? 3.742 19.804 -15.896 1.00 57.41 186 SER A CA 1
ATOM 1453 C C . SER A 1 186 ? 3.779 19.294 -17.342 1.00 57.41 186 SER A C 1
ATOM 1455 O O . SER A 1 186 ? 2.851 18.628 -17.806 1.00 57.41 186 SER A O 1
ATOM 1457 N N . ILE A 1 187 ? 4.848 19.624 -18.074 1.00 56.53 187 ILE A N 1
ATOM 1458 C CA . ILE A 1 187 ? 5.184 18.899 -19.300 1.00 56.53 187 ILE A CA 1
ATOM 1459 C C . ILE A 1 187 ? 5.740 17.567 -18.814 1.00 56.53 187 ILE A C 1
ATOM 1461 O O . ILE A 1 187 ? 6.815 17.557 -18.214 1.00 56.53 187 ILE A O 1
ATOM 1465 N N . LEU A 1 188 ? 5.014 16.470 -19.050 1.00 62.16 188 LEU A N 1
ATOM 1466 C CA . LEU A 1 188 ? 5.567 15.130 -18.861 1.00 62.16 188 LEU A CA 1
ATOM 1467 C C . LEU A 1 188 ? 6.904 15.082 -19.600 1.00 62.16 188 LEU A C 1
ATOM 1469 O O . LEU A 1 188 ? 6.946 15.202 -20.826 1.00 62.16 188 LEU A O 1
ATOM 1473 N N . ALA A 1 189 ? 7.997 14.985 -18.843 1.00 63.38 189 ALA A N 1
ATOM 1474 C CA . ALA A 1 189 ? 9.299 14.729 -19.425 1.00 63.38 189 ALA A CA 1
ATOM 1475 C C . ALA A 1 189 ? 9.207 13.422 -20.222 1.00 63.38 189 ALA A C 1
ATOM 1477 O O . ALA A 1 189 ? 8.456 12.523 -19.843 1.00 63.38 189 ALA A O 1
ATOM 1478 N N . ASN A 1 190 ? 9.946 13.320 -21.328 1.00 73.94 190 ASN A N 1
ATOM 1479 C CA . ASN A 1 190 ? 10.025 12.070 -22.076 1.00 73.94 190 ASN A CA 1
ATOM 1480 C C . ASN A 1 190 ? 10.552 10.976 -21.137 1.00 73.94 190 ASN A C 1
ATOM 1482 O O . ASN A 1 190 ? 11.728 10.993 -20.782 1.00 73.94 190 ASN A O 1
ATOM 1486 N N . VAL A 1 191 ? 9.673 10.065 -20.723 1.00 84.69 191 VAL A N 1
ATOM 1487 C CA . VAL A 1 191 ? 10.016 8.924 -19.875 1.00 84.69 191 VAL A CA 1
ATOM 1488 C C . VAL A 1 191 ? 10.664 7.862 -20.751 1.00 84.69 191 VAL A C 1
ATOM 1490 O O . VAL A 1 191 ? 10.061 7.417 -21.728 1.00 84.69 191 VAL A O 1
ATOM 1493 N N . SER A 1 192 ? 11.891 7.471 -20.412 1.00 89.19 192 SER A N 1
ATOM 1494 C CA . SER A 1 192 ? 12.590 6.372 -21.081 1.00 89.19 192 SER A CA 1
ATOM 1495 C C . SER A 1 192 ? 12.402 5.041 -20.343 1.00 89.19 192 SER A C 1
ATOM 1497 O O . SER A 1 192 ? 12.023 5.004 -19.170 1.00 89.19 192 SER A O 1
ATOM 1499 N N . SER A 1 193 ? 12.694 3.936 -21.029 1.00 89.56 193 SER A N 1
ATOM 1500 C CA . SER A 1 193 ? 12.747 2.588 -20.448 1.00 89.56 193 SER A CA 1
ATOM 1501 C C . SER A 1 193 ? 13.797 2.503 -19.334 1.00 89.56 193 SER A C 1
ATOM 1503 O O . SER A 1 193 ? 13.525 1.923 -18.285 1.00 89.56 193 SER A O 1
ATOM 1505 N N . ASP A 1 194 ? 14.945 3.161 -19.515 1.00 90.75 194 ASP A N 1
ATOM 1506 C CA . ASP A 1 194 ? 16.016 3.254 -18.517 1.00 90.75 194 ASP A CA 1
ATOM 1507 C C . ASP A 1 194 ? 15.575 3.990 -17.243 1.00 90.75 194 ASP A C 1
ATOM 1509 O O . ASP A 1 194 ? 15.993 3.630 -16.143 1.00 90.75 194 ASP A O 1
ATOM 1513 N N . ASP A 1 195 ? 14.731 5.021 -17.360 1.00 90.75 195 ASP A N 1
ATOM 1514 C CA . ASP A 1 195 ? 14.211 5.735 -16.188 1.00 90.75 195 ASP A CA 1
ATOM 1515 C C . ASP A 1 195 ? 13.221 4.872 -15.400 1.00 90.75 195 ASP A C 1
ATOM 1517 O O . ASP A 1 195 ? 13.256 4.867 -14.168 1.00 90.75 195 ASP A O 1
ATOM 1521 N N . ILE A 1 196 ? 12.378 4.100 -16.096 1.00 91.38 196 ILE A N 1
ATOM 1522 C CA . ILE A 1 196 ? 11.451 3.139 -15.477 1.00 91.38 196 ILE A CA 1
ATOM 1523 C C . ILE A 1 196 ? 12.232 2.025 -14.776 1.00 91.38 196 ILE A C 1
ATOM 1525 O O . ILE A 1 196 ? 11.930 1.699 -13.627 1.00 91.38 196 ILE A O 1
ATOM 1529 N N . GLN A 1 197 ? 13.246 1.462 -15.438 1.00 92.50 197 GLN A N 1
ATOM 1530 C CA . GLN A 1 197 ? 14.093 0.424 -14.857 1.00 92.50 197 GLN A CA 1
ATOM 1531 C C . GLN A 1 197 ? 14.840 0.946 -13.630 1.00 92.50 197 GLN A C 1
ATOM 1533 O O . GLN A 1 197 ? 14.790 0.319 -12.577 1.00 92.50 197 GLN A O 1
ATOM 1538 N N . ARG A 1 198 ? 15.483 2.116 -13.727 1.00 91.50 198 ARG A N 1
ATOM 1539 C CA . ARG A 1 198 ? 16.201 2.717 -12.595 1.00 91.50 198 ARG A CA 1
ATOM 1540 C C . ARG A 1 198 ? 15.268 2.950 -11.411 1.00 91.50 198 ARG A C 1
ATOM 1542 O O . ARG A 1 198 ? 15.623 2.626 -10.284 1.00 91.50 198 ARG A O 1
ATOM 1549 N N . PHE A 1 199 ? 14.067 3.472 -11.666 1.00 91.69 199 PHE A N 1
ATOM 1550 C CA . PHE A 1 199 ? 13.059 3.651 -10.626 1.00 91.69 199 PHE A CA 1
ATOM 1551 C C . PHE A 1 199 ? 12.668 2.321 -9.968 1.00 91.69 199 PHE A C 1
ATOM 1553 O O . PHE A 1 199 ? 12.556 2.255 -8.741 1.00 91.69 199 PHE A O 1
ATOM 1560 N N . TYR A 1 200 ? 12.470 1.271 -10.771 1.00 93.25 200 TYR A N 1
ATOM 1561 C CA . TYR A 1 200 ? 12.173 -0.070 -10.280 1.00 93.25 200 TYR A CA 1
ATOM 1562 C C . TYR A 1 200 ? 13.312 -0.606 -9.411 1.00 93.25 200 TYR A C 1
ATOM 1564 O O . TYR A 1 200 ? 13.060 -0.945 -8.262 1.00 93.25 200 TYR A O 1
ATOM 1572 N N . ASP A 1 201 ? 14.551 -0.605 -9.901 1.00 91.62 201 ASP A N 1
ATOM 1573 C CA . ASP A 1 201 ? 15.716 -1.141 -9.185 1.00 91.62 201 ASP A CA 1
ATOM 1574 C C . ASP A 1 201 ? 15.987 -0.395 -7.864 1.00 91.62 201 ASP A C 1
ATOM 1576 O O . ASP A 1 201 ? 16.384 -1.002 -6.866 1.00 91.62 201 ASP A O 1
ATOM 1580 N N . ASP A 1 202 ? 15.735 0.918 -7.834 1.00 89.12 202 ASP A N 1
ATOM 1581 C CA . ASP A 1 202 ? 15.902 1.748 -6.637 1.00 89.12 202 ASP A CA 1
ATOM 1582 C C . ASP A 1 202 ? 14.780 1.541 -5.599 1.00 89.12 202 ASP A C 1
ATOM 1584 O O . ASP A 1 202 ? 14.985 1.811 -4.410 1.00 89.12 202 ASP A O 1
ATOM 1588 N N . THR A 1 203 ? 13.594 1.086 -6.025 1.00 89.81 203 THR A N 1
ATOM 1589 C CA . THR A 1 203 ? 12.378 1.069 -5.187 1.00 89.81 203 THR A CA 1
ATOM 1590 C C . THR A 1 203 ? 11.903 -0.336 -4.834 1.00 89.81 203 THR A C 1
ATOM 1592 O O . THR A 1 203 ? 11.428 -0.586 -3.725 1.00 89.81 203 THR A O 1
ATOM 1595 N N . VAL A 1 204 ? 12.001 -1.275 -5.764 1.00 92.56 204 VAL A N 1
ATOM 1596 C CA . VAL A 1 204 ? 11.445 -2.623 -5.688 1.00 92.56 204 VAL A CA 1
ATOM 1597 C C . VAL A 1 204 ? 12.594 -3.615 -5.617 1.00 92.56 204 VAL A C 1
ATOM 1599 O O . VAL A 1 204 ? 13.422 -3.707 -6.513 1.00 92.56 204 VAL A O 1
ATOM 1602 N N . VAL A 1 205 ? 12.635 -4.404 -4.544 1.00 90.88 205 VAL A N 1
ATOM 1603 C CA . VAL A 1 205 ? 13.644 -5.456 -4.389 1.00 90.88 205 VAL A CA 1
ATOM 1604 C C . VAL A 1 205 ? 12.995 -6.788 -4.770 1.00 90.88 205 VAL A C 1
ATOM 1606 O O . VAL A 1 205 ? 12.515 -7.531 -3.907 1.00 90.88 205 VAL A O 1
ATOM 1609 N N . ALA A 1 206 ? 12.937 -7.035 -6.081 1.00 92.56 206 ALA A N 1
ATOM 1610 C CA . ALA A 1 206 ? 12.464 -8.256 -6.734 1.00 92.56 206 ALA A CA 1
ATOM 1611 C C . ALA A 1 206 ? 13.190 -8.448 -8.084 1.00 92.56 206 ALA A C 1
ATOM 1613 O O . ALA A 1 206 ? 13.836 -7.524 -8.572 1.00 92.56 206 ALA A O 1
ATOM 1614 N N . ASP A 1 207 ? 13.131 -9.650 -8.664 1.00 92.81 207 ASP A N 1
ATOM 1615 C CA . ASP A 1 207 ? 13.727 -9.924 -9.979 1.00 92.81 207 ASP A CA 1
ATOM 1616 C C . ASP A 1 207 ? 12.816 -9.377 -11.095 1.00 92.81 207 ASP A C 1
ATOM 1618 O O . ASP A 1 207 ? 11.710 -9.901 -11.271 1.00 92.81 207 ASP A O 1
ATOM 1622 N N . PRO A 1 208 ? 13.246 -8.359 -11.866 1.00 92.69 208 PRO A N 1
ATOM 1623 C CA . PRO A 1 208 ? 12.399 -7.748 -12.887 1.00 92.69 208 PRO A CA 1
ATOM 1624 C C . PRO A 1 208 ? 12.064 -8.716 -14.034 1.00 92.69 208 PRO A C 1
ATOM 1626 O O . PRO A 1 208 ? 10.996 -8.602 -14.636 1.00 92.69 208 PRO A O 1
ATOM 1629 N N . SER A 1 209 ? 12.894 -9.737 -14.285 1.00 92.62 209 SER A N 1
ATOM 1630 C CA . SER A 1 209 ? 12.678 -10.711 -15.368 1.00 92.62 209 SER A CA 1
ATOM 1631 C C . SER A 1 209 ? 11.483 -11.648 -15.143 1.00 92.62 209 SER A C 1
ATOM 1633 O O . SER A 1 209 ? 11.077 -12.365 -16.059 1.00 92.62 209 SER A O 1
ATOM 1635 N N . ALA A 1 210 ? 10.902 -11.634 -13.940 1.00 92.88 210 ALA A N 1
ATOM 1636 C CA . ALA A 1 210 ? 9.691 -12.368 -13.582 1.00 92.88 210 ALA A CA 1
ATOM 1637 C C . ALA A 1 210 ? 8.443 -11.468 -13.478 1.00 92.88 210 ALA A C 1
ATOM 1639 O O . ALA A 1 210 ? 7.358 -11.962 -13.164 1.00 92.88 210 ALA A O 1
ATOM 1640 N N . VAL A 1 211 ? 8.583 -10.162 -13.726 1.00 94.56 211 VAL A N 1
ATOM 1641 C CA . VAL A 1 211 ? 7.550 -9.158 -13.452 1.00 94.56 211 VAL A CA 1
ATOM 1642 C C . VAL A 1 211 ? 6.942 -8.618 -14.741 1.00 94.56 211 VAL A C 1
ATOM 1644 O O . VAL A 1 211 ? 7.652 -8.203 -15.654 1.00 94.56 211 VAL A O 1
ATOM 1647 N N . LEU A 1 212 ? 5.610 -8.575 -14.783 1.00 94.00 212 LEU A N 1
ATOM 1648 C CA . LEU A 1 212 ? 4.841 -7.802 -15.756 1.00 94.00 212 LEU A CA 1
ATOM 1649 C C . LEU A 1 212 ? 4.810 -6.333 -15.318 1.00 94.00 212 LEU A C 1
ATOM 1651 O O . LEU A 1 212 ? 4.306 -6.028 -14.230 1.00 94.00 212 LEU A O 1
ATOM 1655 N N . VAL A 1 213 ? 5.276 -5.423 -16.173 1.00 93.19 213 VAL A N 1
ATOM 1656 C CA . VAL A 1 213 ? 5.166 -3.977 -15.930 1.00 93.19 213 VAL A CA 1
ATOM 1657 C C . VAL A 1 213 ? 3.896 -3.403 -16.564 1.00 93.19 213 VAL A C 1
ATOM 1659 O O . VAL A 1 213 ? 3.604 -3.638 -17.732 1.00 93.19 213 VAL A O 1
ATOM 1662 N N . ARG A 1 214 ? 3.119 -2.634 -15.800 1.00 91.06 214 ARG A N 1
ATOM 1663 C CA . ARG A 1 214 ? 1.912 -1.937 -16.263 1.00 91.06 214 ARG A CA 1
ATOM 1664 C C . ARG A 1 214 ? 2.118 -0.434 -16.196 1.00 91.06 214 ARG A C 1
ATOM 1666 O O . ARG A 1 214 ? 2.444 0.100 -15.137 1.00 91.06 214 ARG A O 1
ATOM 1673 N N . LEU A 1 215 ? 1.879 0.245 -17.313 1.00 89.25 215 LEU A N 1
ATOM 1674 C CA . LEU A 1 215 ? 2.182 1.668 -17.492 1.00 89.25 215 LEU A CA 1
ATOM 1675 C C . LEU A 1 215 ? 0.931 2.450 -17.923 1.00 89.25 215 LEU A C 1
ATOM 1677 O O . LEU A 1 215 ? 0.857 2.953 -19.048 1.00 89.25 215 LEU A O 1
ATOM 1681 N N . PRO A 1 216 ? -0.108 2.514 -17.072 1.00 83.31 216 PRO A N 1
ATOM 1682 C CA . PRO A 1 216 ? -1.370 3.125 -17.449 1.00 83.31 216 PRO A CA 1
ATOM 1683 C C . PRO A 1 216 ? -1.228 4.627 -17.708 1.00 83.31 216 PRO A C 1
ATOM 1685 O O . PRO A 1 216 ? -0.677 5.371 -16.899 1.00 83.31 216 PRO A O 1
ATOM 1688 N N . GLY A 1 217 ? -1.794 5.083 -18.827 1.00 75.50 217 GLY A N 1
ATOM 1689 C CA . GLY A 1 217 ? -1.824 6.502 -19.194 1.00 75.50 217 GLY A CA 1
ATOM 1690 C C . GLY A 1 217 ? -0.512 7.066 -19.749 1.00 75.50 217 GLY A C 1
ATOM 1691 O O . GLY A 1 217 ? -0.456 8.268 -20.003 1.00 75.50 217 GLY A O 1
ATOM 1692 N N . LEU A 1 218 ? 0.511 6.231 -19.968 1.00 77.75 218 LEU A N 1
ATOM 1693 C CA . LEU A 1 218 ? 1.733 6.628 -20.667 1.00 77.75 218 LEU A CA 1
ATOM 1694 C C . LEU A 1 218 ? 1.622 6.346 -22.168 1.00 77.75 218 LEU A C 1
ATOM 1696 O O . LEU A 1 218 ? 1.246 5.252 -22.579 1.00 77.75 218 LEU A O 1
ATOM 1700 N N . ASP A 1 219 ? 1.969 7.347 -22.977 1.00 78.44 219 ASP A N 1
ATOM 1701 C CA . ASP A 1 219 ? 2.130 7.215 -24.426 1.00 78.44 219 ASP A CA 1
ATOM 1702 C C . ASP A 1 219 ? 3.624 7.054 -24.727 1.00 78.44 219 ASP A C 1
ATOM 1704 O O . ASP A 1 219 ? 4.374 8.033 -24.758 1.00 78.44 219 ASP A O 1
ATOM 1708 N N . LEU A 1 220 ? 4.077 5.801 -24.828 1.00 81.69 220 LEU A N 1
ATOM 1709 C CA . LEU A 1 220 ? 5.488 5.472 -25.025 1.00 81.69 220 LEU A CA 1
ATOM 1710 C C . LEU A 1 220 ? 5.796 5.209 -26.506 1.00 81.69 220 LEU A C 1
ATOM 1712 O O . LEU A 1 220 ? 5.077 4.447 -27.158 1.00 81.69 220 LEU A O 1
ATOM 1716 N N . PRO A 1 221 ? 6.891 5.778 -27.043 1.00 84.75 221 PRO A N 1
ATOM 1717 C CA . PRO A 1 221 ? 7.371 5.451 -28.379 1.00 84.75 221 PRO A CA 1
ATOM 1718 C C . PRO A 1 221 ? 7.643 3.940 -28.567 1.00 84.75 221 PRO A C 1
ATOM 1720 O O . PRO A 1 221 ? 8.029 3.262 -27.611 1.00 84.75 221 PRO A O 1
ATOM 1723 N N . PRO A 1 222 ? 7.488 3.384 -29.787 1.00 85.00 222 PRO A N 1
ATOM 1724 C CA . PRO A 1 222 ? 7.695 1.954 -30.046 1.00 85.00 222 PRO A CA 1
ATOM 1725 C C . PRO A 1 222 ? 9.079 1.409 -29.690 1.00 85.00 222 PRO A C 1
ATOM 1727 O O . PRO A 1 222 ? 9.192 0.250 -29.303 1.00 85.00 222 PRO A O 1
ATOM 1730 N N . ASP A 1 223 ? 10.116 2.229 -29.824 1.00 86.19 223 ASP A N 1
ATOM 1731 C CA . ASP A 1 223 ? 11.481 1.926 -29.399 1.00 86.19 223 ASP A CA 1
ATOM 1732 C C . ASP A 1 223 ? 11.570 1.768 -27.878 1.00 86.19 223 ASP A C 1
ATOM 1734 O O . ASP A 1 223 ? 12.071 0.754 -27.404 1.00 86.19 223 ASP A O 1
ATOM 1738 N N . VAL A 1 224 ? 10.959 2.678 -27.113 1.00 85.69 224 VAL A N 1
ATOM 1739 C CA . VAL A 1 224 ? 10.897 2.575 -25.646 1.00 85.69 224 VAL A CA 1
ATOM 1740 C C . VAL A 1 224 ? 10.139 1.318 -25.207 1.00 85.69 224 VAL A C 1
ATOM 1742 O O . VAL A 1 224 ? 10.571 0.619 -24.293 1.00 85.69 224 VAL A O 1
ATOM 1745 N N . MET A 1 225 ? 9.029 0.988 -25.877 1.00 84.62 225 MET A N 1
ATOM 1746 C CA . MET A 1 225 ? 8.274 -0.242 -25.604 1.00 84.62 225 MET A CA 1
ATOM 1747 C C . MET A 1 225 ? 9.085 -1.510 -25.904 1.00 84.62 225 MET A C 1
ATOM 1749 O O . MET A 1 225 ? 9.013 -2.483 -25.154 1.00 84.62 225 MET A O 1
ATOM 1753 N N . ALA A 1 226 ? 9.862 -1.508 -26.990 1.00 85.31 226 ALA A N 1
ATOM 1754 C CA . ALA A 1 226 ? 10.730 -2.626 -27.349 1.00 85.31 226 ALA A CA 1
ATOM 1755 C C . ALA A 1 226 ? 11.885 -2.817 -26.352 1.00 85.31 226 ALA A C 1
ATOM 1757 O O . ALA A 1 226 ? 12.332 -3.944 -26.156 1.00 85.31 226 ALA A O 1
ATOM 1758 N N . ASP A 1 227 ? 12.332 -1.750 -25.694 1.00 91.12 227 ASP A N 1
ATOM 1759 C CA . ASP A 1 227 ? 13.377 -1.838 -24.675 1.00 91.12 227 ASP A CA 1
ATOM 1760 C C . ASP A 1 227 ? 12.846 -2.369 -23.333 1.00 91.12 227 ASP A C 1
ATOM 1762 O O . ASP A 1 227 ? 13.578 -3.036 -22.606 1.00 91.12 227 ASP A O 1
ATOM 1766 N N . LEU A 1 228 ? 11.563 -2.163 -23.001 1.00 90.06 228 LEU A N 1
ATOM 1767 C CA . LEU A 1 228 ? 10.983 -2.661 -21.742 1.00 90.06 228 LEU A CA 1
ATOM 1768 C C . LEU A 1 228 ? 11.055 -4.189 -21.607 1.00 90.06 228 LEU A C 1
ATOM 1770 O O . LEU A 1 228 ? 11.289 -4.686 -20.506 1.00 90.06 228 LEU A O 1
ATOM 1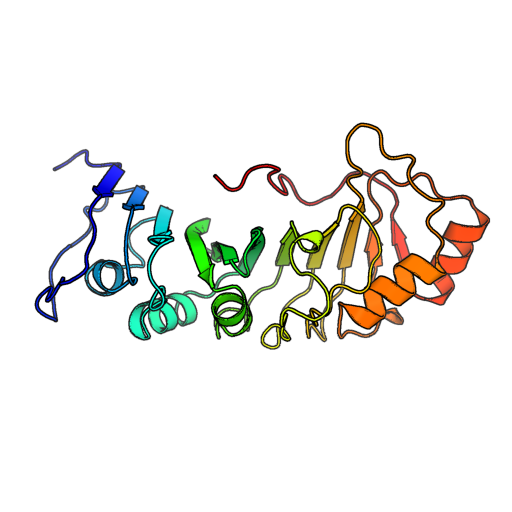774 N N . VAL A 1 229 ? 10.920 -4.939 -22.707 1.00 89.56 229 VAL A N 1
ATOM 1775 C CA . VAL A 1 229 ? 11.043 -6.414 -22.694 1.00 89.56 229 VAL A CA 1
ATOM 1776 C C . VAL A 1 229 ? 12.479 -6.908 -22.495 1.00 89.56 229 VAL A C 1
ATOM 1778 O O . VAL A 1 229 ? 12.696 -8.104 -22.316 1.00 89.56 229 VAL A O 1
ATOM 1781 N N . LEU A 1 230 ? 13.476 -6.017 -22.541 1.00 90.00 230 LEU A N 1
ATOM 1782 C CA . LEU A 1 230 ? 14.854 -6.351 -22.167 1.00 90.00 230 LEU A CA 1
ATOM 1783 C C . LEU A 1 230 ? 15.034 -6.379 -20.645 1.00 90.00 230 LEU A C 1
ATOM 1785 O O . LEU A 1 230 ? 15.956 -7.032 -20.154 1.00 90.00 230 LEU A O 1
ATOM 1789 N N . TYR A 1 231 ? 14.169 -5.672 -19.915 1.00 91.31 231 TYR A N 1
ATOM 1790 C CA . TYR A 1 231 ? 14.253 -5.501 -18.467 1.00 91.31 231 TYR A CA 1
ATOM 1791 C C . TYR A 1 231 ? 13.195 -6.322 -17.725 1.00 91.31 231 TYR A C 1
ATOM 1793 O O . TYR A 1 231 ? 13.505 -6.930 -16.703 1.00 91.31 231 TYR A O 1
ATOM 1801 N N . PHE A 1 232 ? 11.973 -6.377 -18.256 1.00 94.56 232 PHE A N 1
ATOM 1802 C CA . PHE A 1 232 ? 10.815 -7.014 -17.631 1.00 94.56 232 PHE A CA 1
ATOM 1803 C C . PHE A 1 232 ? 10.371 -8.278 -18.372 1.00 94.56 232 PHE A C 1
ATOM 1805 O O . PHE A 1 232 ? 10.710 -8.479 -19.538 1.00 94.56 232 PHE A O 1
ATOM 1812 N N . ALA A 1 233 ? 9.582 -9.126 -17.704 1.00 92.81 233 ALA A N 1
ATOM 1813 C CA . ALA A 1 233 ? 9.032 -10.339 -18.315 1.00 92.81 233 ALA A CA 1
ATOM 1814 C C . ALA A 1 233 ? 8.101 -10.018 -19.495 1.00 92.81 233 ALA A C 1
ATOM 1816 O O . ALA A 1 233 ? 8.106 -10.716 -20.509 1.00 92.81 233 ALA A O 1
ATOM 1817 N N . ASP A 1 234 ? 7.280 -8.983 -19.323 1.00 91.06 234 ASP A N 1
ATOM 1818 C CA . ASP A 1 234 ? 6.320 -8.477 -20.301 1.00 91.06 234 ASP A CA 1
ATOM 1819 C C . ASP A 1 234 ? 5.889 -7.053 -19.899 1.00 91.06 234 ASP A C 1
ATOM 1821 O O . ASP A 1 234 ? 6.177 -6.607 -18.779 1.00 91.06 234 ASP A O 1
ATOM 1825 N N . TYR A 1 235 ? 5.172 -6.348 -20.775 1.00 89.25 235 TYR A N 1
ATOM 1826 C CA . TYR A 1 235 ? 4.590 -5.039 -20.479 1.00 89.25 235 TYR A CA 1
ATOM 1827 C C . TYR A 1 235 ? 3.139 -4.912 -20.958 1.00 89.25 235 TYR A C 1
ATOM 1829 O O . TYR A 1 235 ? 2.726 -5.512 -21.946 1.00 89.25 235 TYR A O 1
ATOM 1837 N N . ASP A 1 236 ? 2.364 -4.074 -20.270 1.00 86.62 236 ASP A N 1
ATOM 1838 C CA . ASP A 1 236 ? 0.998 -3.713 -20.652 1.00 86.62 236 ASP A CA 1
ATOM 1839 C C . ASP A 1 236 ? 0.783 -2.195 -20.535 1.00 86.62 236 ASP A C 1
ATOM 1841 O O . ASP A 1 236 ? 1.103 -1.565 -19.519 1.00 86.62 236 ASP A O 1
ATOM 1845 N N . ILE A 1 237 ? 0.226 -1.605 -21.593 1.00 78.88 237 ILE A N 1
ATOM 1846 C CA . ILE A 1 237 ? -0.158 -0.193 -21.661 1.00 78.88 237 ILE A CA 1
ATOM 1847 C C . ILE A 1 237 ? -1.674 -0.152 -21.805 1.00 78.88 237 ILE A C 1
ATOM 1849 O O . ILE A 1 237 ? -2.237 -0.494 -22.846 1.00 78.88 237 ILE A O 1
ATOM 1853 N N . GLY A 1 238 ? -2.354 0.284 -20.749 1.00 67.50 238 GLY A N 1
ATOM 1854 C CA . GLY A 1 238 ? -3.804 0.196 -20.694 1.00 67.50 238 GLY A CA 1
ATOM 1855 C C . GLY A 1 238 ? -4.422 0.977 -19.547 1.00 67.50 238 GLY A C 1
ATOM 1856 O O . GLY A 1 238 ? -3.864 1.941 -19.031 1.00 67.50 238 GLY A O 1
ATOM 1857 N N . SER A 1 239 ? -5.632 0.582 -19.164 1.00 64.62 239 SER A N 1
ATOM 1858 C CA . SER A 1 239 ? -6.290 1.147 -17.985 1.00 64.62 239 SER A CA 1
ATOM 1859 C C . SER A 1 239 ? -5.733 0.489 -16.727 1.00 64.62 239 SER A C 1
ATOM 1861 O O . SER A 1 239 ? -5.579 -0.730 -16.708 1.00 64.62 239 SER A O 1
ATOM 1863 N N . SER A 1 240 ? -5.472 1.277 -15.679 1.00 64.31 240 SER A N 1
ATOM 1864 C CA . SER A 1 240 ? -5.086 0.723 -14.375 1.00 64.31 240 SER A CA 1
ATOM 1865 C C . SER A 1 240 ? -6.128 -0.302 -13.931 1.00 64.31 240 SER A C 1
ATOM 1867 O O . SER A 1 240 ? -7.338 -0.049 -13.985 1.00 64.31 240 SER A O 1
ATOM 1869 N N . VAL A 1 241 ? -5.651 -1.476 -13.525 1.00 54.38 241 VAL A N 1
ATOM 1870 C CA . VAL A 1 241 ? -6.517 -2.591 -13.112 1.00 54.38 241 VAL A CA 1
ATOM 1871 C C . VAL A 1 241 ? -6.975 -2.402 -11.665 1.00 54.38 241 VAL A C 1
ATOM 1873 O O . VAL A 1 241 ? -7.943 -3.030 -11.236 1.00 54.38 241 VAL A O 1
ATOM 1876 N N . VAL A 1 242 ? -6.333 -1.499 -10.916 1.00 53.94 242 VAL A N 1
ATOM 1877 C CA . VAL A 1 242 ? -6.669 -1.209 -9.525 1.00 53.94 242 VAL A CA 1
ATOM 1878 C C . VAL A 1 242 ? -7.854 -0.237 -9.485 1.00 53.94 242 VAL A C 1
ATOM 1880 O O . VAL A 1 242 ? -7.693 0.963 -9.729 1.00 53.94 242 VAL A O 1
ATOM 1883 N N . PRO A 1 243 ? -9.073 -0.692 -9.129 1.00 41.03 243 PRO A N 1
ATOM 1884 C CA . PRO A 1 243 ? -10.193 0.211 -8.954 1.00 41.03 243 PRO A CA 1
ATOM 1885 C C . PRO A 1 243 ? -9.874 1.069 -7.730 1.00 41.03 243 PRO A C 1
ATOM 1887 O O . PRO A 1 243 ? -9.773 0.560 -6.613 1.00 41.03 243 PRO A O 1
ATOM 1890 N N . SER A 1 244 ? -9.736 2.376 -7.934 1.00 44.06 244 SER A N 1
ATOM 1891 C CA . SER A 1 244 ? -9.505 3.377 -6.890 1.00 44.06 244 SER A CA 1
ATOM 1892 C C . SER A 1 244 ? -8.176 3.240 -6.133 1.00 44.06 244 SER A C 1
ATOM 1894 O O . SER A 1 244 ? -8.148 3.008 -4.923 1.00 44.06 244 SER A O 1
ATOM 1896 N N . ILE A 1 245 ? -7.061 3.553 -6.798 1.00 43.47 245 ILE A N 1
ATOM 1897 C CA . ILE A 1 245 ? -6.013 4.304 -6.095 1.00 43.47 245 ILE A CA 1
ATOM 1898 C C . ILE A 1 245 ? -6.628 5.678 -5.821 1.00 43.47 245 ILE A C 1
ATOM 1900 O O . ILE A 1 245 ? -6.594 6.579 -6.654 1.00 43.47 245 ILE A O 1
ATOM 1904 N N . LEU A 1 246 ? -7.384 5.762 -4.723 1.00 37.41 246 LEU A N 1
ATOM 1905 C CA . LEU A 1 246 ? -8.150 6.941 -4.346 1.00 37.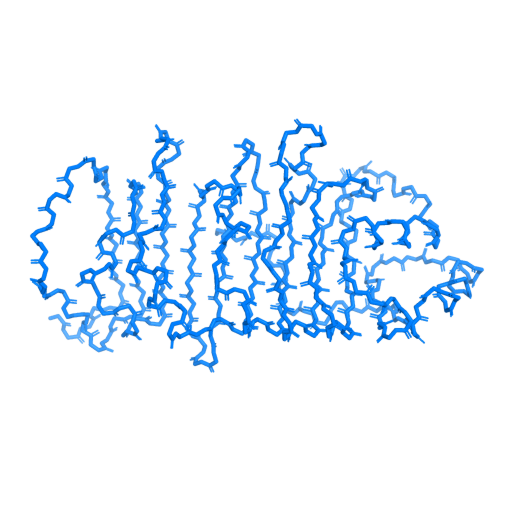41 246 LEU A CA 1
ATOM 1906 C C . LEU A 1 246 ? -7.216 8.159 -4.374 1.00 37.41 246 LEU A C 1
ATOM 1908 O O . LEU A 1 246 ? -6.254 8.178 -3.603 1.00 37.41 246 LEU A O 1
ATOM 1912 N N . PRO A 1 247 ? -7.530 9.205 -5.161 1.00 31.48 247 PRO A N 1
ATOM 1913 C CA . PRO A 1 247 ? -6.842 10.489 -5.064 1.00 31.48 247 PRO A CA 1
ATOM 1914 C C . PRO A 1 247 ? -6.998 11.133 -3.678 1.00 31.48 247 PRO A C 1
ATOM 1916 O O . PRO A 1 247 ? -6.306 12.091 -3.359 1.00 31.48 247 PRO A O 1
ATOM 1919 N N . HIS A 1 248 ? -7.880 10.602 -2.826 1.00 37.38 248 HIS A N 1
ATOM 1920 C CA . HIS A 1 248 ? -8.131 11.091 -1.481 1.00 37.38 248 HIS A CA 1
ATOM 1921 C C . HIS A 1 248 ? -8.429 9.908 -0.554 1.00 37.38 248 HIS A C 1
ATOM 1923 O O . HIS A 1 248 ? -9.562 9.443 -0.458 1.00 37.38 248 HIS A O 1
ATOM 1929 N N . CYS A 1 249 ? -7.414 9.399 0.142 1.00 35.56 249 CYS A N 1
ATOM 1930 C CA . CYS A 1 249 ? -7.640 8.623 1.363 1.00 35.56 249 CYS A CA 1
ATOM 1931 C C . CYS A 1 249 ? -7.837 9.581 2.551 1.00 35.56 249 CYS A C 1
ATOM 1933 O O . CYS A 1 249 ? -7.043 9.561 3.488 1.00 35.56 249 CYS A O 1
ATOM 1935 N N . ILE A 1 250 ? -8.882 10.422 2.454 1.00 35.09 250 ILE A N 1
ATOM 1936 C CA . ILE A 1 250 ? -9.700 11.025 3.528 1.00 35.09 250 ILE A CA 1
ATOM 1937 C C . ILE A 1 250 ? -11.108 11.233 2.955 1.00 35.09 250 ILE A C 1
ATOM 1939 O O . ILE A 1 250 ? -11.198 11.872 1.883 1.00 35.09 250 ILE A O 1
#